Protein AF-A0A316W6A6-F1 (afdb_monomer_lite)

Organism: NCBI:txid1522189

Sequence (273 aa):
MRSNSSSCGSTFLPPRFVQLFLLAALVLLLPSWLYLSRPAQSGALASLRLGSLPDGAHTASQLAILHLNPSARPTAQGSQGSGPDDSAGKAFVPGLPAAVLQASQGTLYGKPIMAKLGNESAKAELGRATWKFLHTMTLRFPDEPSASDREALLSFFHLFSRLYPCGECAEHFQQLLRDLPPQTSSRLAAAGWLCAAHNRVNARLGKAEFPCDKLDETYDCGCGPPKKTSKVPPTLIHPEEADAKANHSQGSEDWGEGGKDYVPHRGGRPLGG

Radius of gyration: 34.22 Å; chains: 1; bounding box: 71×116×88 Å

Secondary structure (DSSP, 8-state):
--PPP------PPPHHHHHHHHHHHHHHHHHHHHHHTSPP--------PPPPPPP--------------------------------------TT--GGGGS--HHHHSSPP-S-----HHHHHHHHHHHHHHHHHHHHTS-SS--HHHHHHHHHHHHHHHHH-S-HHHHHHHHHHHHHS----SSHHHHHHHHHHHHHHHHHHTTPPPP-GGGHHHHS-----SPP---PPPS-S--S---------------SS---S-----PPPPP---

Structure (mmCIF, N/CA/C/O backbone):
data_AF-A0A316W6A6-F1
#
_entry.id   AF-A0A316W6A6-F1
#
loop_
_atom_site.group_PDB
_atom_site.id
_atom_site.type_symbol
_atom_site.label_atom_id
_atom_site.label_alt_id
_atom_site.label_comp_id
_atom_site.label_asym_id
_atom_site.label_entity_id
_atom_site.label_seq_id
_atom_site.pdbx_PDB_ins_code
_atom_site.Cartn_x
_atom_site.Cartn_y
_atom_site.Cartn_z
_atom_site.occupancy
_atom_site.B_iso_or_equiv
_atom_site.auth_seq_id
_atom_site.auth_comp_id
_atom_site.auth_asym_id
_atom_site.auth_atom_id
_atom_site.pdbx_PDB_model_num
ATOM 1 N N . MET A 1 1 ? -2.227 83.926 -27.290 1.00 46.38 1 MET A N 1
ATOM 2 C CA . MET A 1 1 ? -1.430 83.675 -26.068 1.00 46.38 1 MET A CA 1
ATOM 3 C C . MET A 1 1 ? -2.351 83.663 -24.853 1.00 46.38 1 MET A C 1
ATOM 5 O O . MET A 1 1 ? -2.877 84.715 -24.517 1.00 46.38 1 MET A O 1
ATOM 9 N N . ARG A 1 2 ? -2.559 82.508 -24.211 1.00 41.16 2 ARG A N 1
ATOM 10 C CA . ARG A 1 2 ? -2.992 82.397 -22.804 1.00 41.16 2 ARG A CA 1
ATOM 11 C C . ARG A 1 2 ? -2.351 81.140 -22.220 1.00 41.16 2 ARG A C 1
ATOM 13 O O . ARG A 1 2 ? -2.513 80.061 -22.777 1.00 41.16 2 ARG A O 1
ATOM 20 N N . SER A 1 3 ? -1.579 81.311 -21.157 1.00 57.78 3 SER A N 1
ATOM 21 C CA . SER A 1 3 ? -0.956 80.240 -20.381 1.00 57.78 3 SER A CA 1
ATOM 22 C C . SER A 1 3 ? -1.966 79.659 -19.393 1.00 57.78 3 SER A C 1
ATOM 24 O O . SER A 1 3 ? -2.584 80.432 -18.663 1.00 57.78 3 SER A O 1
ATOM 26 N N . ASN A 1 4 ? -2.085 78.332 -19.311 1.00 45.22 4 ASN A N 1
ATOM 27 C CA . ASN A 1 4 ? -2.747 77.680 -18.179 1.00 45.22 4 ASN A CA 1
ATOM 28 C C . ASN A 1 4 ? -1.690 77.133 -17.217 1.00 45.22 4 ASN A C 1
ATOM 30 O O . ASN A 1 4 ? -0.861 76.307 -17.594 1.00 45.22 4 ASN A O 1
ATOM 34 N N . SER A 1 5 ? -1.729 77.621 -15.981 1.00 56.62 5 SER A N 1
ATOM 35 C CA . SER A 1 5 ? -0.840 77.234 -14.888 1.00 56.62 5 SER A CA 1
ATOM 36 C C . SER A 1 5 ? -1.327 75.938 -14.239 1.00 56.62 5 SER A C 1
ATOM 38 O O . SER A 1 5 ? -2.454 75.869 -13.750 1.00 56.62 5 SER A O 1
ATOM 40 N N . SER A 1 6 ? -0.469 74.923 -14.179 1.00 52.38 6 SER A N 1
ATOM 41 C CA . SER A 1 6 ? -0.755 73.668 -13.479 1.00 52.38 6 SER A CA 1
ATOM 42 C C . SER A 1 6 ? -0.624 73.858 -11.966 1.00 52.38 6 SER A C 1
ATOM 44 O O . SER A 1 6 ? 0.488 74.018 -11.465 1.00 52.38 6 SER A O 1
ATOM 46 N N . SER A 1 7 ? -1.732 73.808 -11.222 1.00 57.06 7 SER A N 1
ATOM 47 C CA . SER A 1 7 ? -1.683 73.696 -9.758 1.00 57.06 7 SER A CA 1
ATOM 48 C C . SER A 1 7 ? -1.651 72.221 -9.353 1.00 57.06 7 SER A C 1
ATOM 50 O O . SER A 1 7 ? -2.492 71.436 -9.792 1.00 57.06 7 SER A O 1
ATOM 52 N N . CYS A 1 8 ? -0.663 71.830 -8.547 1.00 53.00 8 CYS A N 1
ATOM 53 C CA . CYS A 1 8 ? -0.464 70.443 -8.136 1.00 53.00 8 CYS A CA 1
ATOM 54 C C . CYS A 1 8 ? -1.382 70.102 -6.950 1.00 53.00 8 CYS A C 1
ATOM 56 O O . CYS A 1 8 ? -1.152 70.550 -5.828 1.00 53.00 8 CYS A O 1
ATOM 58 N N . GLY A 1 9 ? -2.443 69.331 -7.200 1.00 51.69 9 GLY A N 1
ATOM 59 C CA . GLY A 1 9 ? -3.366 68.882 -6.158 1.00 51.69 9 GLY A CA 1
ATOM 60 C C . GLY A 1 9 ? -2.809 67.694 -5.375 1.00 51.69 9 GLY A C 1
ATOM 61 O O . GLY A 1 9 ? -2.682 66.602 -5.925 1.00 51.69 9 GLY A O 1
ATOM 62 N N . SER A 1 10 ? -2.526 67.883 -4.084 1.00 60.59 10 SER A N 1
ATOM 63 C CA . SER A 1 10 ? -2.097 66.810 -3.179 1.00 60.59 10 SER A CA 1
ATOM 64 C C . SER A 1 10 ? -3.157 65.710 -3.072 1.00 60.59 10 SER A C 1
ATOM 66 O O . SER A 1 10 ? -4.203 65.896 -2.446 1.00 60.59 10 SER A O 1
ATOM 68 N N . THR A 1 11 ? -2.884 64.538 -3.646 1.00 68.50 11 THR A N 1
ATOM 69 C CA . THR A 1 11 ? -3.767 63.369 -3.570 1.00 68.50 11 THR A CA 1
ATOM 70 C C . THR A 1 11 ? -3.739 62.751 -2.172 1.00 68.50 11 THR A C 1
ATOM 72 O O . THR A 1 11 ? -2.906 61.893 -1.875 1.00 68.50 11 THR A O 1
ATOM 75 N N . PHE A 1 12 ? -4.670 63.159 -1.310 1.00 72.69 12 PHE A N 1
ATOM 76 C CA . PHE A 1 12 ? -4.938 62.446 -0.062 1.00 72.69 12 PHE A CA 1
ATOM 77 C C . PHE A 1 12 ? -5.524 61.061 -0.369 1.00 72.69 12 PHE A C 1
ATOM 79 O O . PHE A 1 12 ? -6.577 60.941 -0.996 1.00 72.69 12 PHE A O 1
ATOM 86 N N . LEU A 1 13 ? -4.844 60.008 0.093 1.00 75.56 13 LEU A N 1
ATOM 87 C CA . LEU A 1 13 ? -5.355 58.640 0.024 1.00 75.56 13 LEU A CA 1
ATOM 88 C C . LEU A 1 13 ? -6.650 58.529 0.849 1.00 75.56 13 LEU A C 1
ATOM 90 O O . LEU A 1 13 ? -6.672 58.965 2.003 1.00 75.56 13 LEU A O 1
ATOM 94 N N . PRO A 1 14 ? -7.731 57.938 0.304 1.00 83.25 14 PRO A N 1
ATOM 95 C CA . PRO A 1 14 ? -8.992 57.822 1.025 1.00 83.25 14 PRO A CA 1
ATOM 96 C C . PRO A 1 14 ? -8.818 56.976 2.300 1.00 83.25 14 PRO A C 1
ATOM 98 O O . PRO A 1 14 ? -8.137 55.946 2.267 1.00 83.25 14 PRO A O 1
ATOM 101 N N . PRO A 1 15 ? -9.474 57.337 3.421 1.00 83.94 15 PRO A N 1
ATOM 102 C CA . PRO A 1 15 ? -9.200 56.747 4.737 1.00 83.94 15 PRO A CA 1
ATOM 103 C C . PRO A 1 15 ? -9.428 55.229 4.793 1.00 83.94 15 PRO A C 1
ATOM 105 O O . PRO A 1 15 ? -8.740 54.528 5.530 1.00 83.94 15 PRO A O 1
ATOM 108 N N . ARG A 1 16 ? -10.326 54.694 3.953 1.00 86.38 16 ARG A N 1
ATOM 109 C CA . ARG A 1 16 ? -10.544 53.244 3.808 1.00 86.38 16 ARG A CA 1
ATOM 110 C C . ARG A 1 16 ? -9.318 52.504 3.265 1.00 86.38 16 ARG A C 1
ATOM 112 O O . ARG A 1 16 ? -9.048 51.398 3.715 1.00 86.38 16 ARG A O 1
ATOM 119 N N . PHE A 1 17 ? -8.561 53.100 2.341 1.00 86.50 17 PHE A N 1
ATOM 120 C CA . PHE A 1 17 ? -7.319 52.498 1.846 1.00 86.50 17 PHE A CA 1
ATOM 121 C C . PHE A 1 17 ? -6.237 52.508 2.925 1.00 86.50 17 PHE A C 1
ATOM 123 O O . PHE A 1 17 ? -5.589 51.487 3.126 1.00 86.50 17 PHE A O 1
ATOM 130 N N . VAL A 1 18 ? -6.098 53.607 3.675 1.00 89.12 18 VAL A N 1
ATOM 131 C CA . VAL A 1 18 ? -5.166 53.680 4.815 1.00 89.12 18 VAL A CA 1
ATOM 132 C C . VAL A 1 18 ? -5.504 52.606 5.857 1.00 89.12 18 VAL A C 1
ATOM 134 O O . VAL A 1 18 ? -4.621 51.870 6.289 1.00 89.12 18 VAL A O 1
ATOM 137 N N . GLN A 1 19 ? -6.785 52.440 6.197 1.00 89.25 19 GLN A N 1
ATOM 138 C CA . GLN A 1 19 ? -7.243 51.405 7.128 1.00 89.25 19 GLN A CA 1
ATOM 139 C C . GLN A 1 19 ? -6.963 49.979 6.618 1.00 89.25 19 GLN A C 1
ATOM 141 O O . GLN A 1 19 ? -6.485 49.146 7.387 1.00 89.25 19 GLN A O 1
ATOM 146 N N . LEU A 1 20 ? -7.210 49.692 5.334 1.00 92.31 20 LEU A N 1
ATOM 147 C CA . LEU A 1 20 ? -6.908 48.385 4.735 1.00 92.31 20 LEU A CA 1
ATOM 148 C C . LEU A 1 20 ? -5.400 48.095 4.703 1.00 92.31 20 LEU A C 1
ATOM 150 O O . LEU A 1 20 ? -4.994 46.985 5.042 1.00 92.31 20 LEU A O 1
ATOM 154 N N . PHE A 1 21 ? -4.566 49.085 4.366 1.00 92.75 21 PHE A N 1
ATOM 155 C CA . PHE A 1 21 ? -3.107 48.947 4.397 1.00 92.75 21 PHE A CA 1
ATOM 156 C C . PHE A 1 21 ? -2.580 48.691 5.812 1.00 92.75 21 PHE A C 1
ATOM 158 O O . PHE A 1 21 ? -1.754 47.798 5.997 1.00 92.75 21 PHE A O 1
ATOM 165 N N . LEU A 1 22 ? -3.081 49.417 6.817 1.00 93.19 22 LEU A N 1
ATOM 166 C CA . LEU A 1 22 ? -2.697 49.201 8.215 1.00 93.19 22 LEU A CA 1
ATOM 167 C C . LEU A 1 22 ? -3.112 47.810 8.711 1.00 93.19 22 LEU A C 1
ATOM 169 O O . LEU A 1 22 ? -2.310 47.143 9.356 1.00 93.19 22 LEU A O 1
ATOM 173 N N . LEU A 1 23 ? -4.316 47.335 8.372 1.00 94.12 23 LEU A N 1
ATOM 174 C CA . LEU A 1 23 ? -4.768 45.984 8.728 1.00 94.12 23 LEU A CA 1
ATOM 175 C C . LEU A 1 23 ? -3.953 44.887 8.023 1.00 94.12 23 LEU A C 1
ATOM 177 O O . LEU A 1 23 ? -3.585 43.902 8.660 1.00 94.12 23 LEU A O 1
ATOM 181 N N . ALA A 1 24 ? -3.625 45.058 6.740 1.00 93.69 24 ALA A N 1
ATOM 182 C CA . ALA A 1 24 ? -2.780 44.114 6.007 1.00 93.69 24 ALA A CA 1
ATOM 183 C C . ALA A 1 24 ? -1.354 44.059 6.584 1.00 93.69 24 ALA A C 1
ATOM 185 O O . ALA A 1 24 ? -0.824 42.972 6.819 1.00 93.69 24 ALA A O 1
ATOM 186 N N . ALA A 1 25 ? -0.757 45.217 6.886 1.00 93.38 25 ALA A N 1
ATOM 187 C CA . ALA A 1 25 ? 0.544 45.300 7.546 1.00 93.38 25 ALA A CA 1
ATOM 188 C C . ALA A 1 25 ? 0.516 44.654 8.942 1.00 93.38 25 ALA A C 1
ATOM 190 O O . ALA A 1 25 ? 1.424 43.899 9.282 1.00 93.38 25 ALA A O 1
ATOM 191 N N . LEU A 1 26 ? -0.547 44.880 9.723 1.00 94.81 26 LEU A N 1
ATOM 192 C CA . LEU A 1 26 ? -0.748 44.261 11.034 1.00 94.81 26 LEU A CA 1
ATOM 193 C C . LEU A 1 26 ? -0.746 42.725 10.929 1.00 94.81 26 LEU A C 1
ATOM 195 O O . LEU A 1 26 ? 0.008 42.065 11.638 1.00 94.81 26 LEU A O 1
ATOM 199 N N . VAL A 1 27 ? -1.535 42.159 10.009 1.00 94.88 27 VAL A N 1
ATOM 200 C CA . VAL A 1 27 ? -1.664 40.701 9.820 1.00 94.88 27 VAL A CA 1
ATOM 201 C C . VAL A 1 27 ? -0.367 40.052 9.324 1.00 94.88 27 VAL A C 1
ATOM 203 O O . VAL A 1 27 ? -0.053 38.942 9.749 1.00 94.88 27 VAL A O 1
ATOM 206 N N . LEU A 1 28 ? 0.396 40.719 8.454 1.00 93.12 28 LEU A N 1
ATOM 207 C CA . LEU A 1 28 ? 1.618 40.150 7.868 1.00 93.12 28 LEU A CA 1
ATOM 208 C C . LEU A 1 28 ? 2.866 40.337 8.748 1.00 93.12 28 LEU A C 1
ATOM 210 O O . LEU A 1 28 ? 3.741 39.468 8.769 1.00 93.12 28 LEU A O 1
ATOM 214 N N . LEU A 1 29 ? 2.968 41.450 9.482 1.00 93.12 29 LEU A N 1
ATOM 215 C CA . LEU A 1 29 ? 4.188 41.802 10.217 1.00 93.12 29 LEU A CA 1
ATOM 216 C C . LEU A 1 29 ? 4.184 41.327 11.677 1.00 93.12 29 LEU A C 1
ATOM 218 O O . LEU A 1 29 ? 5.248 40.962 12.175 1.00 93.12 29 LEU A O 1
ATOM 222 N N . LEU A 1 30 ? 3.032 41.252 12.362 1.00 92.50 30 LEU A N 1
ATOM 223 C CA . LEU A 1 30 ? 2.983 40.765 13.754 1.00 92.50 30 LEU A CA 1
ATOM 224 C C . LEU A 1 30 ? 3.434 39.309 13.935 1.00 92.50 30 LEU A C 1
ATOM 226 O O . LEU A 1 30 ? 4.199 39.072 14.869 1.00 92.50 30 LEU A O 1
ATOM 230 N N . PRO A 1 31 ? 3.026 38.330 13.101 1.00 90.00 31 PRO A N 1
ATOM 231 C CA . PRO A 1 31 ? 3.482 36.949 13.259 1.00 90.00 31 PRO A CA 1
ATOM 232 C C . PRO A 1 31 ? 5.002 36.833 13.114 1.00 90.00 31 PRO A C 1
ATOM 234 O O . PRO A 1 31 ? 5.653 36.177 13.924 1.00 90.00 31 PRO A O 1
ATOM 237 N N . SER A 1 32 ? 5.571 37.544 12.136 1.00 89.56 32 SER A N 1
ATOM 238 C CA . SER A 1 32 ? 7.017 37.626 11.911 1.00 89.56 32 SER A CA 1
ATOM 239 C C . SER A 1 32 ? 7.734 38.301 13.085 1.00 89.56 32 SER A C 1
ATOM 241 O O . SER A 1 32 ? 8.708 37.759 13.601 1.00 89.56 32 SER A O 1
ATOM 243 N N . TRP A 1 33 ? 7.222 39.434 13.578 1.00 92.12 33 TRP A N 1
ATOM 244 C CA . TRP A 1 33 ? 7.775 40.122 14.749 1.00 92.12 33 TRP A CA 1
ATOM 245 C C . TRP A 1 33 ? 7.747 39.236 16.000 1.00 92.12 33 TRP A C 1
ATOM 247 O O . TRP A 1 33 ? 8.750 39.132 16.702 1.00 92.12 33 TRP A O 1
ATOM 257 N N . LEU A 1 34 ? 6.627 38.558 16.270 1.00 89.44 34 LEU A N 1
ATOM 258 C CA . LEU A 1 34 ? 6.482 37.631 17.398 1.00 89.44 34 LEU A CA 1
ATOM 259 C C . LEU A 1 34 ? 7.393 36.404 17.274 1.00 89.44 34 LEU A C 1
ATOM 261 O O . LEU A 1 34 ? 7.835 35.883 18.296 1.00 89.44 34 LEU A O 1
ATOM 265 N N . TYR A 1 35 ? 7.684 35.949 16.052 1.00 88.31 35 TYR A N 1
ATOM 266 C CA . TYR A 1 35 ? 8.638 34.870 15.806 1.00 88.31 35 TYR A CA 1
ATOM 267 C C . TYR A 1 35 ? 10.078 35.318 16.098 1.00 88.31 35 TYR A C 1
ATOM 269 O O . TYR A 1 35 ? 10.765 34.662 16.880 1.00 88.31 35 TYR A O 1
ATOM 277 N N . LEU A 1 36 ? 10.510 36.466 15.557 1.00 85.94 36 LEU A N 1
ATOM 278 C CA . LEU A 1 36 ? 11.856 37.014 15.793 1.00 85.94 36 LEU A CA 1
ATOM 279 C C . LEU A 1 36 ? 12.068 37.520 17.233 1.00 85.94 36 LEU A C 1
ATOM 281 O O . LEU A 1 36 ? 13.197 37.530 17.712 1.00 85.94 36 LEU A O 1
ATOM 285 N N . SER A 1 37 ? 11.004 37.914 17.940 1.00 86.00 37 SER A N 1
ATOM 286 C CA . SER A 1 37 ? 11.078 38.388 19.333 1.00 86.00 37 SER A CA 1
ATOM 287 C C . SER A 1 37 ? 11.209 37.265 20.367 1.00 86.00 37 SER A C 1
ATOM 289 O O . SER A 1 37 ? 11.321 37.549 21.561 1.00 86.00 37 SER A O 1
ATOM 291 N N . ARG A 1 38 ? 11.176 35.988 19.960 1.00 81.88 38 ARG A N 1
ATOM 292 C CA . ARG A 1 38 ? 11.473 34.885 20.880 1.00 81.88 38 ARG A CA 1
ATOM 293 C C . ARG A 1 38 ? 12.986 34.822 21.106 1.00 81.88 38 ARG A C 1
ATOM 295 O O . ARG A 1 38 ? 13.707 34.567 20.142 1.00 81.88 38 ARG A O 1
ATOM 302 N N . PRO A 1 39 ? 13.487 34.996 22.345 1.00 78.62 39 PRO A N 1
ATOM 303 C CA . PRO A 1 39 ? 14.893 34.742 22.618 1.00 78.62 39 PRO A CA 1
ATOM 304 C C . PRO A 1 39 ? 15.198 33.286 22.268 1.00 78.62 39 PRO A C 1
ATOM 306 O O . PRO A 1 39 ? 14.436 32.383 22.629 1.00 78.62 39 PRO A O 1
ATOM 309 N N . ALA A 1 40 ? 16.300 33.062 21.550 1.00 70.56 40 ALA A N 1
ATOM 310 C CA . ALA A 1 40 ? 16.753 31.719 21.229 1.00 70.56 40 ALA A CA 1
ATOM 311 C C . ALA A 1 40 ? 16.901 30.927 22.535 1.00 70.56 40 ALA A C 1
ATOM 313 O O . ALA A 1 40 ? 17.635 31.337 23.436 1.00 70.56 40 ALA A O 1
ATOM 314 N N . GLN A 1 41 ? 16.181 29.809 22.653 1.00 64.31 41 GLN A N 1
ATOM 315 C CA . GLN A 1 41 ? 16.329 28.920 23.798 1.00 64.31 41 GLN A CA 1
ATOM 316 C C . GLN A 1 41 ? 17.682 28.219 23.693 1.00 64.31 41 GLN A C 1
ATOM 318 O O . GLN A 1 41 ? 17.801 27.147 23.102 1.00 64.31 41 GLN A O 1
ATOM 323 N N . SER A 1 42 ? 18.706 28.846 24.271 1.00 61.66 42 SER A N 1
ATOM 324 C CA . SER A 1 42 ? 19.982 28.210 24.570 1.00 61.66 42 SER A CA 1
ATOM 325 C C . SER A 1 42 ? 19.702 26.988 25.437 1.00 61.66 42 SER A C 1
ATOM 327 O O . SER A 1 42 ? 19.413 27.119 26.627 1.00 61.66 42 SER A O 1
ATOM 329 N N . GLY A 1 43 ? 19.731 25.805 24.823 1.00 56.25 43 GLY A N 1
ATOM 330 C CA . GLY A 1 43 ? 19.474 24.541 25.497 1.00 56.25 43 GLY A CA 1
ATOM 331 C C . GLY A 1 43 ? 20.510 24.304 26.588 1.00 56.25 43 GLY A C 1
ATOM 332 O O . GLY A 1 43 ? 21.612 23.836 26.312 1.00 56.25 43 GLY A O 1
ATOM 333 N N . ALA A 1 44 ? 20.153 24.628 27.830 1.00 48.59 44 ALA A N 1
ATOM 334 C CA . ALA A 1 44 ? 20.951 24.286 28.992 1.00 48.59 44 ALA A CA 1
ATOM 335 C C . ALA A 1 44 ? 20.952 22.760 29.140 1.00 48.59 44 ALA A C 1
ATOM 337 O O . ALA A 1 44 ? 19.979 22.167 29.608 1.00 48.59 44 ALA A O 1
ATOM 338 N N . LEU A 1 45 ? 22.048 22.126 28.720 1.00 54.97 45 LEU A N 1
ATOM 339 C CA . LEU A 1 45 ? 22.306 20.716 28.979 1.00 54.97 45 LEU A CA 1
ATOM 340 C C . LEU A 1 45 ? 22.434 20.518 30.492 1.00 54.97 45 LEU A C 1
ATOM 342 O O . LEU A 1 45 ? 23.490 20.744 31.083 1.00 54.97 45 LEU A O 1
ATOM 346 N N . ALA A 1 46 ? 21.338 20.111 31.127 1.00 47.59 46 ALA A N 1
ATOM 347 C CA . ALA A 1 46 ? 21.338 19.699 32.518 1.00 47.59 46 ALA A CA 1
ATOM 348 C C . ALA A 1 46 ? 22.103 18.373 32.640 1.00 47.59 46 ALA A C 1
ATOM 350 O O . ALA A 1 46 ? 21.548 17.297 32.417 1.00 47.59 46 ALA A O 1
ATOM 351 N N . SER A 1 47 ? 23.392 18.456 32.980 1.00 46.91 47 SER A N 1
ATOM 352 C CA . SER A 1 47 ? 24.224 17.290 33.277 1.00 46.91 47 SER A CA 1
ATOM 353 C C . SER A 1 47 ? 23.615 16.471 34.415 1.00 46.91 47 SER A C 1
ATOM 355 O O . SER A 1 47 ? 23.721 16.840 35.588 1.00 46.91 47 SER A O 1
ATOM 357 N N . LEU A 1 48 ? 23.017 15.330 34.071 1.00 43.59 48 LEU A N 1
ATOM 358 C CA . LEU A 1 48 ? 22.652 14.295 35.031 1.00 43.59 48 LEU A CA 1
ATOM 359 C C . LEU A 1 48 ? 23.931 13.785 35.701 1.00 43.59 48 LEU A C 1
ATOM 361 O O . LEU A 1 48 ? 24.758 13.117 35.081 1.00 43.59 48 LEU A O 1
ATOM 365 N N . ARG A 1 49 ? 24.111 14.150 36.975 1.00 43.75 49 ARG A N 1
ATOM 366 C CA . ARG A 1 49 ? 25.236 13.684 37.788 1.00 43.75 49 ARG A CA 1
ATOM 367 C C . ARG A 1 49 ? 25.134 12.177 37.994 1.00 43.75 49 ARG A C 1
ATOM 369 O O . ARG A 1 49 ? 24.116 11.678 38.465 1.00 43.75 49 ARG A O 1
ATOM 376 N N . LEU A 1 50 ? 26.231 11.485 37.704 1.00 38.84 50 LEU A N 1
ATOM 377 C CA . LEU A 1 50 ? 26.430 10.089 38.062 1.00 38.84 50 LEU A CA 1
ATOM 378 C C . LEU A 1 50 ? 26.509 9.980 39.595 1.00 38.84 50 LEU A C 1
ATOM 380 O O . LEU A 1 50 ? 27.396 10.570 40.211 1.00 38.84 50 LEU A O 1
ATOM 384 N N . GLY A 1 51 ? 25.557 9.280 40.212 1.00 37.28 51 GLY A N 1
ATOM 385 C CA . GLY A 1 51 ? 25.566 9.010 41.649 1.00 37.28 51 GLY A CA 1
ATOM 386 C C . GLY A 1 51 ? 26.387 7.761 41.961 1.00 37.28 51 GLY A C 1
ATOM 387 O O . GLY A 1 51 ? 26.056 6.682 41.476 1.00 37.28 51 GLY A O 1
ATOM 388 N N . SER A 1 52 ? 27.438 7.899 42.771 1.00 37.03 52 SER A N 1
ATOM 389 C CA . SER A 1 52 ? 28.216 6.762 43.273 1.00 37.03 52 SER A CA 1
ATOM 390 C C . SER A 1 52 ? 27.382 5.874 44.201 1.00 37.03 52 SER A C 1
ATOM 392 O O . SER A 1 52 ? 26.700 6.384 45.091 1.00 37.03 52 SER A O 1
ATOM 394 N N . LEU A 1 53 ? 27.508 4.553 44.055 1.00 39.69 53 LEU A N 1
ATOM 395 C CA . LEU A 1 53 ? 27.184 3.594 45.117 1.00 39.69 53 LEU A CA 1
ATOM 396 C C . LEU A 1 53 ? 28.460 3.288 45.928 1.00 39.69 53 LEU A C 1
ATOM 398 O O . LEU A 1 53 ? 29.537 3.249 45.330 1.00 39.69 53 LEU A O 1
ATOM 402 N N . PRO A 1 54 ? 28.364 3.072 47.252 1.00 49.25 54 PRO A N 1
ATOM 403 C CA . PRO A 1 54 ? 29.485 2.634 48.080 1.00 49.25 54 PRO A CA 1
ATOM 404 C C . PRO A 1 54 ? 29.664 1.107 48.071 1.00 49.25 54 PRO A C 1
ATOM 406 O O . PRO A 1 54 ? 28.719 0.350 47.839 1.00 49.25 54 PRO A O 1
ATOM 409 N N . ASP A 1 55 ? 30.886 0.670 48.369 1.00 42.22 55 ASP A N 1
ATOM 410 C CA . ASP A 1 55 ? 31.302 -0.733 48.399 1.00 42.22 55 ASP A CA 1
ATOM 411 C C . ASP A 1 55 ? 30.772 -1.540 49.600 1.00 42.22 55 ASP A C 1
ATOM 413 O O . ASP A 1 55 ? 30.626 -1.027 50.709 1.00 42.22 55 ASP A O 1
ATOM 417 N N . GLY A 1 56 ? 30.671 -2.860 49.398 1.00 38.75 5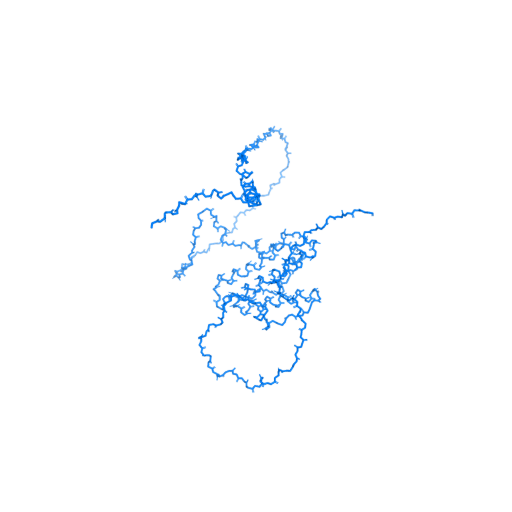6 GLY A N 1
ATOM 418 C CA . GLY A 1 56 ? 31.078 -3.837 50.416 1.00 38.75 56 GLY A CA 1
ATOM 419 C C . GLY A 1 56 ? 29.987 -4.547 51.227 1.00 38.75 56 GLY A C 1
ATOM 420 O O . GLY A 1 56 ? 29.565 -4.068 52.273 1.00 38.75 56 GLY A O 1
ATOM 421 N N . ALA A 1 57 ? 29.681 -5.793 50.845 1.00 35.03 57 ALA A N 1
ATOM 422 C CA . ALA A 1 57 ? 29.312 -6.857 51.788 1.00 35.03 57 ALA A CA 1
ATOM 423 C C . ALA A 1 57 ? 29.582 -8.246 51.176 1.00 35.03 57 ALA A C 1
ATOM 425 O O . ALA A 1 57 ? 28.877 -8.687 50.271 1.00 35.03 57 ALA A O 1
ATOM 426 N N . HIS A 1 58 ? 30.595 -8.955 51.680 1.00 40.19 58 HIS A N 1
ATOM 427 C CA . HIS A 1 58 ? 30.835 -10.357 51.331 1.00 40.19 58 HIS A CA 1
ATOM 428 C C . HIS A 1 58 ? 29.913 -11.279 52.140 1.00 40.19 58 HIS A C 1
ATOM 430 O O . HIS A 1 58 ? 29.918 -11.210 53.365 1.00 40.19 58 HIS A O 1
ATOM 436 N N . THR A 1 59 ? 29.242 -12.231 51.489 1.00 38.75 59 THR A N 1
ATOM 437 C CA . THR A 1 59 ? 28.940 -13.549 52.081 1.00 38.75 59 THR A CA 1
ATOM 438 C C . THR A 1 59 ? 29.094 -14.634 51.012 1.00 38.75 59 THR A C 1
ATOM 440 O O . THR A 1 59 ? 29.008 -14.358 49.818 1.00 38.75 59 THR A O 1
ATOM 443 N N . ALA A 1 60 ? 29.450 -15.844 51.444 1.00 35.62 60 ALA A N 1
ATOM 444 C CA . ALA A 1 60 ? 29.932 -16.926 50.585 1.00 35.62 60 ALA A CA 1
ATOM 445 C C . ALA A 1 60 ? 28.855 -17.988 50.281 1.00 35.62 60 ALA A C 1
ATOM 447 O O . ALA A 1 60 ? 27.727 -17.896 50.759 1.00 35.62 60 ALA A O 1
ATOM 448 N N . SER A 1 61 ? 29.282 -19.056 49.589 1.00 33.62 61 SER A N 1
ATOM 449 C CA . SER A 1 61 ? 28.525 -20.268 49.224 1.00 33.62 61 SER A CA 1
ATOM 450 C C . SER A 1 61 ? 27.552 -20.099 48.035 1.00 33.62 61 SER A C 1
ATOM 452 O O . SER A 1 61 ? 26.826 -19.120 47.961 1.00 33.62 61 SER A O 1
ATOM 454 N N . GLN A 1 62 ? 27.485 -21.012 47.054 1.00 38.72 62 GLN A N 1
ATOM 455 C CA . GLN A 1 62 ? 27.964 -22.409 47.015 1.00 38.72 62 GLN A CA 1
ATOM 456 C C . GLN A 1 62 ? 28.677 -22.782 45.697 1.00 38.72 62 GLN A C 1
ATOM 458 O O . GLN A 1 62 ? 28.477 -22.156 44.659 1.00 38.72 62 GLN A O 1
ATOM 463 N N . LEU A 1 63 ? 29.494 -23.841 45.750 1.00 37.75 63 LEU A N 1
ATOM 464 C CA . LEU A 1 63 ? 30.121 -24.483 44.588 1.00 37.75 63 LEU A CA 1
ATOM 465 C C . LEU A 1 63 ? 29.103 -25.281 43.758 1.00 37.75 63 LEU A C 1
ATOM 467 O O . LEU A 1 63 ? 28.291 -26.009 44.320 1.00 37.75 63 LEU A O 1
ATOM 471 N N . ALA A 1 64 ? 29.316 -25.318 42.442 1.00 34.94 64 ALA A N 1
ATOM 472 C CA . ALA A 1 64 ? 29.112 -26.526 41.641 1.00 34.94 64 ALA A CA 1
ATOM 473 C C . ALA A 1 64 ? 30.100 -26.532 40.459 1.00 34.94 64 ALA A C 1
ATOM 475 O O . ALA A 1 64 ? 29.891 -25.854 39.456 1.00 34.94 64 ALA A O 1
ATOM 476 N N . ILE A 1 65 ? 31.198 -27.284 40.589 1.00 37.28 65 ILE A N 1
ATOM 477 C CA . ILE A 1 65 ? 32.146 -27.550 39.498 1.00 37.28 65 ILE A CA 1
ATOM 478 C C . ILE A 1 65 ? 31.857 -28.947 38.947 1.00 37.28 65 ILE A C 1
ATOM 480 O O . ILE A 1 65 ? 31.907 -29.920 39.697 1.00 37.28 65 ILE A O 1
ATOM 484 N N . LEU A 1 66 ? 31.662 -29.055 37.632 1.00 40.81 66 LEU A N 1
ATOM 485 C CA . LEU A 1 66 ? 31.942 -30.278 36.880 1.00 40.81 66 LEU A CA 1
ATOM 486 C C . LEU A 1 66 ? 32.842 -29.927 35.688 1.00 40.81 66 LEU A C 1
ATOM 488 O O . LEU A 1 66 ? 32.556 -29.012 34.921 1.00 40.81 66 LEU A O 1
ATOM 492 N N . HIS A 1 67 ? 33.966 -30.635 35.595 1.00 39.25 67 HIS A N 1
ATOM 493 C CA . HIS A 1 67 ? 34.993 -30.500 34.558 1.00 39.25 67 HIS A CA 1
ATOM 494 C C . HIS A 1 67 ? 34.745 -31.467 33.380 1.00 39.25 67 HIS A C 1
ATOM 4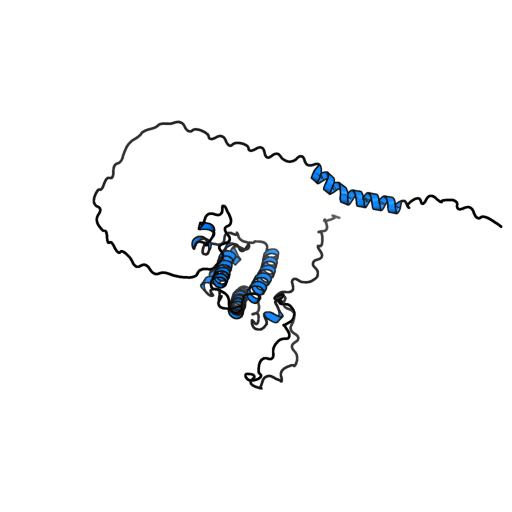96 O O . HIS A 1 67 ? 33.895 -32.348 33.478 1.00 39.25 67 HIS A O 1
ATOM 502 N N . LEU A 1 68 ? 35.634 -31.379 32.370 1.00 39.12 68 LEU A N 1
ATOM 503 C CA . LEU A 1 68 ? 35.874 -32.318 31.250 1.00 39.12 68 LEU A CA 1
ATOM 504 C C . LEU A 1 68 ? 34.949 -32.102 30.027 1.00 39.12 68 LEU A C 1
ATOM 506 O O . LEU A 1 68 ? 33.746 -31.967 30.186 1.00 39.12 68 LEU A O 1
ATOM 510 N N . ASN A 1 69 ? 35.409 -32.091 28.765 1.00 36.25 69 ASN A N 1
ATOM 511 C CA . ASN A 1 69 ? 36.759 -32.095 28.157 1.00 36.25 69 ASN A CA 1
ATOM 512 C C . ASN A 1 69 ? 36.621 -31.623 26.675 1.00 36.25 69 ASN A C 1
ATOM 514 O O . ASN A 1 69 ? 35.580 -31.916 26.083 1.00 36.25 69 ASN A O 1
ATOM 518 N N . PRO A 1 70 ? 37.591 -30.946 26.018 1.00 49.19 70 PRO A N 1
ATOM 519 C CA . PRO A 1 70 ? 37.416 -30.480 24.638 1.00 49.19 70 PRO A CA 1
ATOM 520 C C . PRO A 1 70 ? 38.043 -31.426 23.597 1.00 49.19 70 PRO A C 1
ATOM 522 O O . PRO A 1 70 ? 39.249 -31.667 23.617 1.00 49.19 70 PRO A O 1
ATOM 525 N N . SER A 1 71 ? 37.254 -31.903 22.626 1.00 34.53 71 SER A N 1
ATOM 526 C CA . SER A 1 71 ? 37.758 -32.447 21.348 1.00 34.53 71 SER A CA 1
ATOM 527 C C . SER A 1 71 ? 36.652 -32.650 20.311 1.00 34.53 71 SER A C 1
ATOM 529 O O . SER A 1 71 ? 35.899 -33.612 20.401 1.00 34.53 71 SER A O 1
ATOM 531 N N . ALA A 1 72 ? 36.619 -31.788 19.291 1.00 36.59 72 ALA A N 1
ATOM 532 C CA . ALA A 1 72 ? 36.278 -32.145 17.909 1.00 36.59 72 ALA A CA 1
ATOM 533 C C . ALA A 1 72 ? 36.574 -30.951 16.983 1.00 36.59 72 ALA A C 1
ATOM 535 O O . ALA A 1 72 ? 35.886 -29.933 17.015 1.00 36.59 72 ALA A O 1
ATOM 536 N N . ARG A 1 73 ? 37.595 -31.087 16.135 1.00 44.72 73 ARG A N 1
ATOM 537 C CA . ARG A 1 73 ? 37.762 -30.276 14.919 1.00 44.72 73 ARG A CA 1
ATOM 538 C C . ARG A 1 73 ? 37.197 -31.103 13.761 1.00 44.72 73 ARG A C 1
ATOM 540 O O . ARG A 1 73 ? 37.325 -32.326 13.792 1.00 44.72 73 ARG A O 1
ATOM 547 N N . PRO A 1 74 ? 36.678 -30.466 12.708 1.00 41.62 74 PRO A N 1
ATOM 548 C CA . PRO A 1 74 ? 37.279 -30.793 11.420 1.00 41.62 74 PRO A CA 1
ATOM 549 C C . PRO A 1 74 ? 37.639 -29.553 10.602 1.00 41.62 74 PRO A C 1
ATOM 551 O O . PRO A 1 74 ? 36.969 -28.524 10.615 1.00 41.62 74 PRO A O 1
ATOM 554 N N . THR A 1 75 ? 38.746 -29.681 9.884 1.00 35.88 75 THR A N 1
ATOM 555 C CA . THR A 1 75 ? 39.224 -28.752 8.862 1.00 35.88 75 THR A CA 1
ATOM 556 C C . THR A 1 75 ? 38.560 -29.045 7.521 1.00 35.88 75 THR A C 1
ATOM 558 O O . THR A 1 75 ? 38.551 -30.197 7.095 1.00 35.88 75 THR A O 1
ATOM 561 N N . ALA A 1 76 ? 38.133 -28.008 6.805 1.00 36.94 76 ALA A N 1
ATOM 562 C CA . ALA A 1 76 ? 37.957 -28.045 5.354 1.00 36.94 76 ALA A CA 1
ATOM 563 C C . ALA A 1 76 ? 38.407 -26.694 4.778 1.00 36.94 76 ALA A C 1
ATOM 565 O O . ALA A 1 76 ? 38.122 -25.645 5.357 1.00 36.94 76 ALA A O 1
ATOM 566 N N . GLN A 1 77 ? 39.167 -26.724 3.684 1.00 37.03 77 GLN A N 1
ATOM 567 C CA . GLN A 1 77 ? 39.925 -25.579 3.182 1.00 37.03 77 GLN A CA 1
ATOM 568 C C . GLN A 1 77 ? 39.795 -25.481 1.658 1.00 37.03 77 GLN A C 1
ATOM 570 O O . GLN A 1 77 ? 40.177 -26.406 0.954 1.00 37.03 77 GLN A O 1
ATOM 575 N N . GLY A 1 78 ? 39.341 -24.319 1.178 1.00 30.50 78 GLY A N 1
ATOM 576 C CA . GLY A 1 78 ? 39.647 -23.798 -0.157 1.00 30.50 78 GLY A CA 1
ATOM 577 C C . GLY A 1 78 ? 38.799 -24.276 -1.345 1.00 30.50 78 GLY A C 1
ATOM 578 O O . GLY A 1 78 ? 38.896 -25.411 -1.789 1.00 30.50 78 GLY A O 1
ATOM 579 N N . SER A 1 79 ? 38.133 -23.322 -1.998 1.00 35.66 79 SER A N 1
ATOM 580 C CA . SER A 1 79 ? 38.380 -23.071 -3.427 1.00 35.66 79 SER A CA 1
ATOM 581 C C . SER A 1 79 ? 38.170 -21.581 -3.724 1.00 35.66 79 SER A C 1
ATOM 583 O O . SER A 1 79 ? 37.272 -20.954 -3.167 1.00 35.66 79 SER A O 1
ATOM 585 N N . GLN A 1 80 ? 39.053 -20.995 -4.532 1.00 35.16 80 GLN A N 1
ATOM 586 C CA . GLN A 1 80 ? 38.918 -19.624 -5.032 1.00 35.16 80 GLN A CA 1
ATOM 587 C C . GLN A 1 80 ? 38.181 -19.655 -6.377 1.00 35.16 80 GLN A C 1
ATOM 589 O O . GLN A 1 80 ? 38.404 -20.564 -7.174 1.00 35.16 80 GLN A O 1
ATOM 594 N N . GLY A 1 81 ? 37.358 -18.640 -6.646 1.00 30.73 81 GLY A N 1
ATOM 595 C CA . GLY A 1 81 ? 36.718 -18.404 -7.940 1.00 30.73 81 GLY A CA 1
ATOM 596 C C . GLY A 1 81 ? 36.599 -16.900 -8.185 1.00 30.73 81 GLY A C 1
ATOM 597 O O . GLY A 1 81 ? 36.091 -16.176 -7.332 1.00 30.73 81 GLY A O 1
ATOM 598 N N . SER A 1 82 ? 37.132 -16.425 -9.308 1.00 34.53 82 SER A N 1
ATOM 599 C CA . SER A 1 82 ? 37.183 -15.009 -9.705 1.00 34.53 82 SER A CA 1
ATOM 600 C C . SER A 1 82 ? 35.898 -14.540 -10.413 1.00 34.53 82 SER A C 1
ATOM 602 O O . SER A 1 82 ? 35.265 -15.345 -11.089 1.00 34.53 82 SER A O 1
ATOM 604 N N . GLY A 1 83 ? 35.542 -13.251 -10.266 1.00 30.36 83 GLY A N 1
ATOM 605 C CA . GLY A 1 83 ? 34.350 -12.597 -10.862 1.00 30.36 83 GLY A CA 1
ATOM 606 C C . GLY A 1 83 ? 34.482 -12.276 -12.368 1.00 30.36 83 GLY A C 1
ATOM 607 O O . GLY A 1 83 ? 35.119 -13.066 -13.068 1.00 30.36 83 GLY A O 1
ATOM 608 N N . PRO A 1 84 ? 33.969 -11.139 -12.904 1.00 50.34 84 PRO A N 1
ATOM 609 C CA . PRO A 1 84 ? 33.276 -9.985 -12.289 1.00 50.34 84 PRO A CA 1
ATOM 610 C C . PRO A 1 84 ? 31.737 -10.065 -12.544 1.00 50.34 84 PRO A C 1
ATOM 612 O O . PRO A 1 84 ? 31.257 -11.151 -12.851 1.00 50.34 84 PRO A O 1
ATOM 615 N N . ASP A 1 85 ? 30.878 -9.041 -12.422 1.00 34.25 85 ASP A N 1
ATOM 616 C CA . ASP A 1 85 ? 31.021 -7.613 -12.077 1.00 3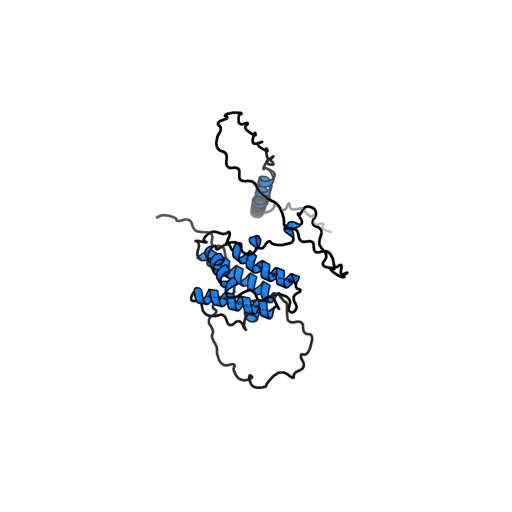4.25 85 ASP A CA 1
ATOM 617 C C . ASP A 1 85 ? 29.804 -7.133 -11.259 1.00 34.25 85 ASP A C 1
ATOM 619 O O . ASP A 1 85 ? 28.684 -7.532 -11.565 1.00 34.25 85 ASP A O 1
ATOM 623 N N . ASP A 1 86 ? 30.006 -6.250 -10.273 1.00 38.00 86 ASP A N 1
ATOM 624 C CA . ASP A 1 86 ? 28.932 -5.642 -9.465 1.00 38.00 86 ASP A CA 1
ATOM 625 C C . ASP A 1 86 ? 28.996 -4.102 -9.524 1.00 38.00 86 ASP A C 1
ATOM 627 O O . ASP A 1 86 ? 29.261 -3.413 -8.533 1.00 38.00 86 ASP A O 1
ATOM 631 N N . SER A 1 87 ? 28.701 -3.526 -10.690 1.00 45.31 87 SER A N 1
ATOM 632 C CA . SER A 1 87 ? 28.524 -2.072 -10.866 1.00 45.31 87 SER A CA 1
ATOM 633 C C . SER A 1 87 ? 27.184 -1.536 -10.316 1.00 45.31 87 SER A C 1
ATOM 635 O O . SER A 1 87 ? 26.536 -0.679 -10.918 1.00 45.31 87 SER A O 1
ATOM 637 N N . ALA A 1 88 ? 26.773 -1.997 -9.131 1.00 44.25 88 ALA A N 1
ATOM 638 C CA . ALA A 1 88 ? 25.730 -1.359 -8.329 1.00 44.25 88 ALA A CA 1
ATOM 639 C C . ALA A 1 88 ? 26.378 -0.299 -7.423 1.00 44.25 88 ALA A C 1
ATOM 641 O O . ALA A 1 88 ? 26.944 -0.611 -6.373 1.00 44.25 88 ALA A O 1
ATOM 642 N N . GLY A 1 89 ? 26.321 0.968 -7.847 1.00 41.94 89 GLY A N 1
ATOM 643 C CA . GLY A 1 89 ? 26.977 2.084 -7.164 1.00 41.94 89 GLY A CA 1
ATOM 644 C C . GLY A 1 89 ? 26.538 2.243 -5.706 1.00 41.94 89 GLY A C 1
ATOM 645 O O . GLY A 1 89 ? 25.525 2.882 -5.420 1.00 41.94 89 GLY A O 1
ATOM 646 N N . LYS A 1 90 ? 27.337 1.719 -4.769 1.00 46.84 90 LYS A N 1
ATOM 647 C CA . LYS A 1 90 ? 27.195 1.992 -3.335 1.00 46.84 90 LYS A CA 1
ATOM 648 C C . LYS A 1 90 ? 27.477 3.470 -3.089 1.00 46.84 90 LYS A C 1
ATOM 650 O O . LYS A 1 90 ? 28.630 3.871 -2.942 1.00 46.84 90 LYS A O 1
ATOM 655 N N . ALA A 1 91 ? 26.416 4.271 -3.022 1.00 46.94 91 ALA A N 1
ATOM 656 C CA . ALA A 1 91 ? 26.483 5.632 -2.517 1.00 46.94 91 ALA A CA 1
ATOM 657 C C . ALA A 1 91 ? 27.003 5.585 -1.071 1.00 46.94 91 ALA A C 1
ATOM 659 O O . ALA A 1 91 ? 26.278 5.235 -0.139 1.00 46.94 91 ALA A O 1
ATOM 660 N N . PHE A 1 92 ? 28.290 5.883 -0.893 1.00 52.81 92 PHE A N 1
ATOM 661 C CA . PHE A 1 92 ? 28.924 5.939 0.416 1.00 52.81 92 PHE A CA 1
ATOM 662 C C . PHE A 1 92 ? 28.362 7.139 1.180 1.00 52.81 92 PHE A C 1
ATOM 664 O O . PHE A 1 92 ? 28.779 8.274 0.961 1.00 52.81 92 PHE A O 1
ATOM 671 N N . VAL A 1 93 ? 27.397 6.884 2.065 1.00 57.44 93 VAL A N 1
ATOM 672 C CA . VAL A 1 93 ? 26.910 7.864 3.040 1.00 57.44 93 VAL A CA 1
ATOM 673 C C . VAL A 1 93 ? 27.857 7.815 4.245 1.00 57.44 93 VAL A C 1
ATOM 675 O O . VAL A 1 93 ? 27.838 6.819 4.976 1.00 57.44 93 VAL A O 1
ATOM 678 N N . PRO A 1 94 ? 28.707 8.834 4.476 1.00 52.62 94 PRO A N 1
ATOM 679 C CA . PRO A 1 94 ? 29.677 8.782 5.561 1.00 52.62 94 PRO A CA 1
ATOM 680 C C . PRO A 1 94 ? 28.961 8.735 6.917 1.00 52.62 94 PRO A C 1
ATOM 682 O O . PRO A 1 94 ? 28.123 9.585 7.209 1.00 52.62 94 PRO A O 1
ATOM 685 N N . GLY A 1 95 ? 29.306 7.758 7.758 1.00 59.12 95 GLY A N 1
ATOM 686 C CA . GLY A 1 95 ? 28.825 7.670 9.143 1.00 59.12 95 GLY A CA 1
ATOM 687 C C . GLY A 1 95 ? 27.621 6.756 9.398 1.00 59.12 95 GLY A C 1
ATOM 688 O O . GLY A 1 95 ? 27.288 6.546 10.563 1.00 59.12 95 GLY A O 1
ATOM 689 N N . LEU A 1 96 ? 27.001 6.152 8.376 1.00 55.69 96 LEU A N 1
ATOM 690 C CA . LEU A 1 96 ? 26.052 5.053 8.604 1.00 55.69 96 LEU A CA 1
ATOM 691 C C . LEU A 1 96 ? 26.820 3.729 8.790 1.00 55.69 96 LEU A C 1
ATOM 693 O O . LEU A 1 96 ? 27.623 3.377 7.923 1.00 55.69 96 LEU A O 1
ATOM 697 N N . PRO A 1 97 ? 26.610 2.972 9.887 1.00 56.88 97 PRO A N 1
ATOM 698 C CA . PRO A 1 97 ? 27.253 1.672 10.046 1.00 56.88 97 PRO A CA 1
ATOM 699 C C . PRO A 1 97 ? 26.774 0.706 8.956 1.00 56.88 97 PRO A C 1
ATOM 701 O O . PRO A 1 97 ? 25.604 0.720 8.581 1.00 56.88 97 PRO A O 1
ATOM 704 N N . ALA A 1 98 ? 27.655 -0.177 8.474 1.00 53.62 98 ALA A N 1
ATOM 705 C CA . ALA A 1 98 ? 27.359 -1.084 7.355 1.00 53.62 98 ALA A CA 1
ATOM 706 C C . ALA A 1 98 ? 26.108 -1.968 7.572 1.00 53.62 98 ALA A C 1
ATOM 708 O O . ALA A 1 98 ? 25.454 -2.360 6.610 1.00 53.62 98 ALA A O 1
ATOM 709 N N . ALA A 1 99 ? 25.726 -2.206 8.832 1.00 52.34 99 ALA A N 1
ATOM 710 C CA . ALA A 1 99 ? 24.491 -2.883 9.231 1.00 52.34 99 ALA A CA 1
ATOM 711 C C . ALA A 1 99 ? 23.185 -2.151 8.834 1.00 52.34 99 ALA A C 1
ATOM 713 O O . ALA A 1 99 ? 22.114 -2.739 8.933 1.00 52.34 99 ALA A O 1
ATOM 714 N N . VAL A 1 100 ? 23.244 -0.890 8.385 1.00 53.59 100 VAL A N 1
ATOM 715 C CA . VAL A 1 100 ? 22.076 -0.125 7.900 1.00 53.59 100 VAL A CA 1
ATOM 716 C C . VAL A 1 100 ? 21.649 -0.553 6.487 1.00 53.59 100 VAL A C 1
ATOM 718 O O . VAL A 1 100 ? 20.508 -0.323 6.100 1.00 53.59 100 VAL A O 1
ATOM 721 N N . LEU A 1 101 ? 22.535 -1.196 5.716 1.00 56.19 101 LEU A N 1
ATOM 722 C CA . LEU A 1 101 ? 22.308 -1.491 4.294 1.00 56.19 101 LEU A CA 1
ATOM 723 C C . LEU A 1 101 ? 21.516 -2.779 4.012 1.00 56.19 101 LEU A C 1
ATOM 725 O O . LEU A 1 101 ? 21.163 -3.017 2.862 1.00 56.19 101 LEU A O 1
ATOM 729 N N . GLN A 1 102 ? 21.212 -3.594 5.025 1.00 63.91 102 GLN A N 1
ATOM 730 C CA . GLN A 1 102 ? 20.336 -4.762 4.888 1.00 63.91 102 GLN A CA 1
ATOM 731 C C . GLN A 1 102 ? 19.337 -4.805 6.045 1.00 63.91 102 GLN A C 1
ATOM 733 O O . GLN A 1 102 ? 19.715 -4.905 7.214 1.00 63.91 102 GLN A O 1
ATOM 738 N N . ALA A 1 103 ? 18.043 -4.743 5.723 1.00 69.00 103 ALA A N 1
ATOM 739 C CA . ALA A 1 103 ? 16.988 -4.900 6.713 1.00 69.00 103 ALA A CA 1
ATOM 740 C C . ALA A 1 103 ? 17.037 -6.326 7.282 1.00 69.00 103 ALA A C 1
ATOM 742 O O . ALA A 1 103 ? 16.827 -7.302 6.566 1.00 69.00 103 ALA A O 1
ATOM 743 N N . SER A 1 104 ? 17.322 -6.458 8.580 1.00 79.38 104 SER A N 1
ATOM 744 C CA . SER A 1 104 ? 17.401 -7.778 9.211 1.00 79.38 104 SER A CA 1
ATOM 745 C C . SER A 1 104 ? 16.059 -8.521 9.135 1.00 79.38 104 SER A C 1
ATOM 747 O O . SER A 1 104 ? 14.993 -7.901 9.105 1.00 79.38 104 SER A O 1
ATOM 749 N N . GLN A 1 105 ? 16.086 -9.853 9.216 1.00 80.12 105 GLN A N 1
ATOM 750 C CA . GLN A 1 105 ? 14.873 -10.675 9.358 1.00 80.12 105 GLN A CA 1
ATOM 751 C C . GLN A 1 105 ? 13.985 -10.189 10.526 1.00 80.12 105 GLN A C 1
ATOM 753 O O . GLN A 1 105 ? 12.768 -10.066 10.385 1.00 80.12 105 GLN A O 1
ATOM 758 N N . GLY A 1 106 ? 14.597 -9.795 11.651 1.00 80.56 106 GLY A N 1
ATOM 759 C CA . GLY A 1 106 ? 13.898 -9.196 12.798 1.00 80.56 106 GLY A CA 1
ATOM 760 C C . GLY A 1 106 ? 13.330 -7.791 12.539 1.00 80.56 106 GLY A C 1
ATOM 761 O O . GLY A 1 106 ? 12.430 -7.351 13.258 1.00 80.56 106 GLY A O 1
ATOM 762 N N . THR A 1 107 ? 13.803 -7.096 11.501 1.00 87.62 107 THR A N 1
ATOM 763 C CA . THR A 1 107 ? 13.283 -5.807 11.017 1.00 87.62 107 THR A CA 1
ATOM 764 C C . THR A 1 107 ? 12.110 -6.002 10.049 1.00 87.62 107 THR A C 1
ATOM 766 O O . THR A 1 107 ? 11.146 -5.243 10.121 1.00 87.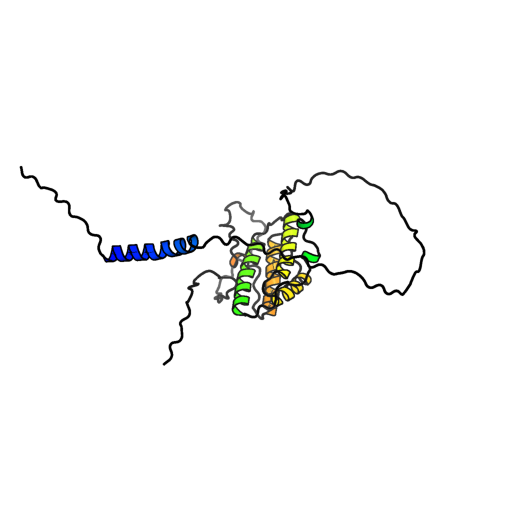62 107 THR A O 1
ATOM 769 N N . LEU A 1 108 ? 12.117 -7.045 9.215 1.00 88.50 108 LEU A N 1
ATOM 770 C CA . LEU A 1 108 ? 11.034 -7.309 8.258 1.00 88.50 108 LEU A CA 1
ATOM 771 C C . LEU A 1 108 ? 9.826 -8.036 8.885 1.00 88.50 108 LEU A C 1
ATOM 773 O O . LEU A 1 108 ? 8.694 -7.604 8.686 1.00 88.50 108 LEU A O 1
ATOM 777 N N . TYR A 1 109 ? 10.044 -9.080 9.694 1.00 89.19 109 TYR A N 1
ATOM 778 C CA . TYR A 1 109 ? 8.985 -10.029 10.101 1.00 89.19 109 TYR A CA 1
ATOM 779 C C . TYR A 1 109 ? 8.518 -9.914 11.564 1.00 89.19 109 TYR A C 1
ATOM 781 O O . TYR A 1 109 ? 7.877 -10.819 12.097 1.00 89.19 109 TYR A O 1
ATOM 789 N N . GLY A 1 110 ? 8.840 -8.817 12.252 1.00 92.19 110 GLY A N 1
ATOM 790 C CA . GLY A 1 110 ? 8.346 -8.580 13.611 1.00 92.19 110 GLY A CA 1
ATOM 791 C C . GLY A 1 110 ? 6.872 -8.154 13.666 1.00 92.19 110 GLY A C 1
ATOM 792 O O . GLY A 1 110 ? 6.251 -7.837 12.654 1.00 92.19 110 GLY A O 1
ATOM 793 N N . LYS A 1 111 ? 6.322 -8.096 14.883 1.00 95.88 111 LYS A N 1
ATOM 794 C CA . LYS A 1 111 ? 4.939 -7.656 15.143 1.00 95.88 111 LYS A CA 1
ATOM 795 C C . LYS A 1 111 ? 4.692 -6.195 14.708 1.00 95.88 111 LYS A C 1
ATOM 797 O O . LYS A 1 111 ? 5.666 -5.433 14.578 1.00 95.88 111 LYS A O 1
ATOM 802 N N . PRO A 1 112 ? 3.420 -5.786 14.534 1.00 96.94 112 PRO A N 1
ATOM 803 C CA . PRO A 1 112 ? 3.050 -4.387 14.374 1.00 96.94 112 PRO A CA 1
ATOM 804 C C . PRO A 1 112 ? 3.510 -3.535 15.553 1.00 96.94 112 PRO A C 1
ATOM 806 O O . PRO A 1 112 ? 3.557 -3.992 16.695 1.00 96.94 112 PRO A O 1
ATOM 809 N N . ILE A 1 113 ? 3.894 -2.299 15.246 1.00 96.75 113 ILE A N 1
ATOM 810 C CA . ILE A 1 113 ? 4.460 -1.340 16.205 1.00 96.75 113 ILE A CA 1
ATOM 81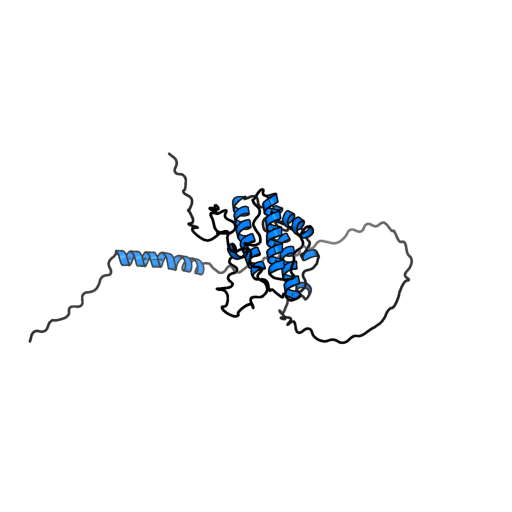1 C C . ILE A 1 113 ? 3.363 -0.421 16.767 1.00 96.75 113 ILE A C 1
ATOM 813 O O . ILE A 1 113 ? 3.476 0.085 17.880 1.00 96.75 113 ILE A O 1
ATOM 817 N N . MET A 1 114 ? 2.301 -0.209 15.990 1.00 96.69 114 MET A N 1
ATOM 818 C CA . MET A 1 114 ? 1.232 0.743 16.281 1.00 96.69 114 MET A CA 1
ATOM 819 C C . MET A 1 114 ? 0.105 0.097 17.094 1.00 96.69 114 MET A C 1
ATOM 821 O O . MET A 1 114 ? -0.212 -1.079 16.922 1.00 96.69 114 MET A O 1
ATOM 825 N N . ALA A 1 115 ? -0.516 0.883 17.974 1.00 97.44 115 ALA A N 1
ATOM 826 C CA . ALA A 1 115 ? -1.662 0.457 18.774 1.00 97.44 115 ALA A CA 1
ATOM 827 C C . ALA A 1 115 ? -2.974 0.440 17.958 1.00 97.44 115 ALA A C 1
ATOM 829 O O . ALA A 1 115 ? -3.015 0.831 16.789 1.00 97.44 115 ALA A O 1
ATOM 830 N N . LYS A 1 116 ? -4.071 0.002 18.591 1.00 97.38 116 LYS A N 1
ATOM 831 C CA . LYS A 1 116 ? -5.413 -0.001 17.991 1.00 97.38 116 LYS A CA 1
ATOM 832 C C . LYS A 1 116 ? -5.854 1.416 17.590 1.00 97.38 116 LYS A C 1
ATOM 834 O O . LYS A 1 116 ? -5.824 2.322 18.426 1.00 97.38 116 LYS A O 1
ATOM 839 N N . LEU A 1 117 ? -6.352 1.599 16.366 1.00 97.38 117 LEU A N 1
ATOM 840 C CA . LEU A 1 117 ? -6.860 2.897 15.903 1.00 97.38 117 LEU A CA 1
ATOM 841 C C . LEU A 1 117 ? -8.362 3.037 16.204 1.00 97.38 117 LEU A C 1
ATOM 843 O O . LEU A 1 117 ? -9.210 2.599 15.437 1.00 97.38 117 LEU A O 1
ATOM 847 N N . GLY A 1 118 ? -8.709 3.653 17.336 1.00 95.88 118 GLY A N 1
ATOM 848 C CA . GLY A 1 118 ? -10.097 3.699 17.829 1.00 95.88 118 GLY A CA 1
ATOM 849 C C . GLY A 1 118 ? -11.074 4.645 17.108 1.00 95.88 118 GLY A C 1
ATOM 850 O O . GLY A 1 118 ? -12.267 4.576 17.379 1.00 95.88 118 GLY A O 1
ATOM 851 N N . ASN A 1 119 ? -10.609 5.538 16.226 1.00 97.62 119 ASN A N 1
ATOM 852 C CA . ASN A 1 119 ? -11.477 6.452 15.472 1.00 97.62 119 ASN A CA 1
ATOM 853 C C . ASN A 1 119 ? -11.775 5.865 14.084 1.00 97.62 119 ASN A C 1
ATOM 855 O O . ASN A 1 119 ? -10.898 5.832 13.222 1.00 97.62 119 ASN A O 1
ATOM 859 N N . GLU A 1 120 ? -13.012 5.412 13.871 1.00 95.62 120 GLU A N 1
ATOM 860 C CA . GLU A 1 120 ? -13.411 4.717 12.640 1.00 95.62 120 GLU A CA 1
ATOM 861 C C . GLU A 1 120 ? -13.424 5.626 11.396 1.00 95.62 120 GLU A C 1
ATOM 863 O O . GLU A 1 120 ? -13.038 5.172 10.319 1.00 95.62 120 GLU A O 1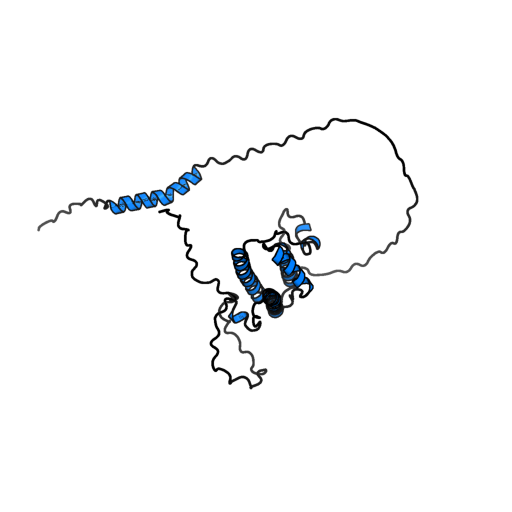
ATOM 868 N N . SER A 1 121 ? -13.768 6.915 11.522 1.00 96.75 121 SER A N 1
ATOM 869 C CA . SER A 1 121 ? -13.708 7.860 10.392 1.00 96.75 121 SER A CA 1
ATOM 870 C C . SER A 1 121 ? -12.265 8.075 9.933 1.00 96.75 121 SER A C 1
ATOM 872 O O . SER A 1 121 ? -11.956 7.900 8.754 1.00 96.75 121 SER A O 1
ATOM 874 N N . ALA A 1 122 ? -11.358 8.339 10.880 1.00 97.00 122 ALA A N 1
ATOM 875 C CA . ALA A 1 122 ? -9.931 8.497 10.595 1.00 97.00 122 ALA A CA 1
ATOM 876 C C . ALA A 1 122 ? -9.306 7.200 10.045 1.00 97.00 122 ALA A C 1
ATOM 878 O O . ALA A 1 122 ? -8.446 7.244 9.167 1.00 97.00 122 ALA A O 1
ATOM 879 N N . LYS A 1 123 ? -9.762 6.030 10.515 1.00 97.31 123 LYS A N 1
ATOM 880 C CA . LYS A 1 123 ? -9.361 4.714 9.991 1.00 97.31 123 LYS A CA 1
ATOM 881 C C . LYS A 1 123 ? -9.807 4.512 8.542 1.00 97.31 123 LYS A C 1
ATOM 883 O O . LYS A 1 123 ? -9.024 4.014 7.734 1.00 97.31 123 LYS A O 1
ATOM 888 N N . ALA A 1 124 ? -11.030 4.917 8.201 1.00 96.88 124 ALA A N 1
ATOM 889 C CA . ALA A 1 124 ? -11.549 4.831 6.839 1.00 96.88 124 ALA A CA 1
ATOM 890 C C . ALA A 1 124 ? -10.828 5.800 5.881 1.00 96.88 124 ALA A C 1
ATOM 892 O O . ALA A 1 124 ? -10.489 5.410 4.764 1.00 96.88 124 ALA A O 1
ATOM 893 N N . GLU A 1 125 ? -10.553 7.031 6.320 1.00 98.06 125 GLU A N 1
ATOM 894 C CA . GLU A 1 125 ? -9.761 8.024 5.575 1.00 98.06 125 GLU A CA 1
ATOM 895 C C . GLU A 1 125 ? -8.327 7.540 5.321 1.00 98.06 125 GLU A C 1
ATOM 897 O O . GLU A 1 125 ? -7.884 7.508 4.171 1.00 98.06 125 GLU A O 1
ATOM 902 N N . LEU A 1 126 ? -7.638 7.079 6.373 1.00 98.25 126 LEU A N 1
ATOM 903 C CA . LEU A 1 126 ? -6.310 6.467 6.279 1.00 98.25 126 LEU A CA 1
ATOM 904 C C . LEU A 1 126 ? -6.315 5.279 5.308 1.00 98.25 126 LEU A C 1
ATOM 906 O O . LEU A 1 126 ? -5.416 5.168 4.478 1.00 98.25 126 LEU A O 1
ATOM 910 N N . GLY A 1 127 ? -7.337 4.421 5.383 1.00 97.81 127 GLY A N 1
ATOM 911 C CA . GLY A 1 127 ? -7.516 3.291 4.476 1.00 97.81 127 GLY A CA 1
ATOM 912 C C . GLY A 1 127 ? -7.600 3.721 3.011 1.00 97.81 127 GLY A C 1
ATOM 913 O O . GLY A 1 127 ? -6.800 3.252 2.204 1.00 97.81 127 GLY A O 1
ATOM 914 N N . ARG A 1 128 ? -8.507 4.648 2.663 1.00 97.25 128 ARG A N 1
ATOM 915 C CA . ARG A 1 128 ? -8.656 5.149 1.278 1.00 97.25 128 ARG A CA 1
ATOM 916 C C . ARG A 1 128 ? -7.359 5.772 0.752 1.00 97.25 128 ARG A C 1
ATOM 918 O O . ARG A 1 128 ? -6.906 5.410 -0.334 1.00 97.25 128 ARG A O 1
ATOM 925 N N . ALA A 1 129 ? -6.728 6.646 1.538 1.00 97.62 129 ALA A N 1
ATOM 926 C CA . ALA A 1 129 ? -5.466 7.289 1.167 1.00 97.62 129 ALA A CA 1
ATOM 927 C C . ALA A 1 129 ? -4.332 6.268 0.952 1.00 97.62 129 ALA A C 1
ATOM 929 O O . ALA A 1 129 ? -3.569 6.368 -0.010 1.00 97.62 129 ALA A O 1
ATOM 930 N N . THR A 1 130 ? -4.258 5.249 1.812 1.00 98.38 130 THR A N 1
ATOM 931 C CA . THR A 1 130 ? -3.258 4.180 1.713 1.00 98.38 130 THR A CA 1
ATOM 932 C C . THR A 1 130 ? -3.470 3.323 0.473 1.00 98.38 130 THR A C 1
ATOM 934 O O . THR A 1 130 ? -2.518 3.091 -0.266 1.00 98.38 130 THR A O 1
ATOM 937 N N . TRP A 1 131 ? -4.699 2.879 0.198 1.00 97.81 131 TRP A N 1
ATOM 938 C CA . TRP A 1 131 ? -4.972 2.061 -0.985 1.00 97.81 131 TRP A CA 1
ATOM 939 C C . TRP A 1 131 ? -4.702 2.814 -2.286 1.00 97.81 131 TRP A C 1
ATOM 941 O O . TRP A 1 131 ? -4.118 2.228 -3.195 1.00 97.81 131 TRP A O 1
ATOM 951 N N . LYS A 1 132 ? -5.020 4.116 -2.356 1.00 96.25 132 LYS A N 1
ATOM 952 C CA . LYS A 1 132 ? -4.639 4.965 -3.495 1.00 96.25 132 LYS A CA 1
ATOM 953 C C . LYS A 1 132 ? -3.118 5.015 -3.675 1.00 96.25 132 LYS A C 1
ATOM 955 O O . LYS A 1 132 ? -2.644 4.808 -4.788 1.00 96.25 132 LYS A O 1
ATOM 960 N N . PHE A 1 133 ? -2.355 5.228 -2.598 1.00 97.44 133 PHE A N 1
ATOM 961 C CA . PHE A 1 133 ? -0.888 5.202 -2.648 1.00 97.44 133 PHE A CA 1
ATOM 962 C C . PHE A 1 133 ? -0.347 3.846 -3.127 1.00 97.44 133 PHE A C 1
ATOM 964 O O . PHE A 1 133 ? 0.468 3.809 -4.047 1.00 97.44 133 PHE A O 1
ATOM 971 N N . LEU A 1 134 ? -0.807 2.738 -2.534 1.00 98.12 134 LEU A N 1
ATOM 972 C CA . LEU A 1 134 ? -0.315 1.397 -2.857 1.00 98.12 134 LEU A CA 1
ATOM 973 C C . LEU A 1 134 ? -0.632 1.011 -4.307 1.00 98.12 134 LEU A C 1
ATOM 975 O O . LEU A 1 134 ? 0.261 0.533 -5.003 1.00 98.12 134 LEU A O 1
ATOM 979 N N . HIS A 1 135 ? -1.858 1.270 -4.779 1.00 97.38 135 HIS A N 1
ATOM 980 C CA . HIS A 1 135 ? -2.261 0.971 -6.158 1.00 97.38 135 HIS A CA 1
ATOM 981 C C . HIS A 1 135 ? -1.486 1.811 -7.171 1.00 97.38 135 HIS A C 1
ATOM 983 O O . HIS A 1 135 ? -0.918 1.253 -8.109 1.00 97.38 135 HIS A O 1
ATOM 989 N N . THR A 1 136 ? -1.358 3.126 -6.953 1.00 95.94 136 THR A N 1
ATOM 990 C CA . THR A 1 136 ? -0.512 3.972 -7.811 1.00 95.94 136 THR A CA 1
ATOM 991 C C . THR A 1 136 ? 0.953 3.511 -7.781 1.00 95.94 136 THR A C 1
ATOM 993 O O . THR A 1 136 ? 1.589 3.478 -8.831 1.00 95.94 136 THR A O 1
ATOM 996 N N . MET A 1 137 ? 1.496 3.087 -6.633 1.00 97.38 137 MET A N 1
ATOM 997 C CA . MET A 1 137 ? 2.861 2.550 -6.536 1.00 97.38 137 MET A CA 1
ATOM 998 C C . MET A 1 137 ? 3.037 1.266 -7.363 1.00 97.38 137 MET A C 1
ATOM 1000 O O . MET A 1 137 ? 3.990 1.171 -8.137 1.00 97.38 137 MET A O 1
ATOM 1004 N N . THR A 1 138 ? 2.128 0.291 -7.253 1.00 97.38 138 THR A N 1
ATOM 1005 C CA . THR A 1 138 ? 2.238 -0.976 -7.999 1.00 97.38 138 THR A CA 1
ATOM 1006 C C . THR A 1 138 ? 1.973 -0.808 -9.494 1.00 97.38 138 THR A C 1
ATOM 1008 O O . THR A 1 138 ? 2.686 -1.407 -10.294 1.00 97.38 138 THR A O 1
ATOM 1011 N N . LEU A 1 139 ? 1.045 0.071 -9.892 1.00 96.00 139 LEU A N 1
ATOM 1012 C CA . LEU A 1 139 ? 0.827 0.453 -11.298 1.00 96.00 139 LEU A CA 1
ATOM 1013 C C . LEU A 1 139 ? 2.000 1.257 -11.888 1.00 96.00 139 LEU A C 1
ATOM 1015 O O . LEU A 1 139 ? 2.127 1.387 -13.104 1.00 96.00 139 LEU A O 1
ATOM 1019 N N . ARG A 1 140 ? 2.897 1.783 -11.047 1.00 95.31 140 ARG A N 1
ATOM 1020 C CA . ARG A 1 140 ? 4.128 2.474 -11.463 1.00 95.31 140 ARG A CA 1
ATOM 1021 C C . ARG A 1 140 ? 5.391 1.624 -11.360 1.00 95.31 140 ARG A C 1
ATOM 1023 O O . ARG A 1 140 ? 6.455 2.095 -11.758 1.00 95.31 140 ARG A O 1
ATOM 1030 N N . PHE A 1 141 ? 5.277 0.378 -10.906 1.00 97.19 141 PHE A N 1
ATOM 1031 C CA . PHE A 1 141 ? 6.385 -0.572 -10.862 1.00 97.19 141 PHE A CA 1
ATOM 1032 C C . PHE A 1 141 ? 6.888 -0.916 -12.290 1.00 97.19 141 PHE A C 1
ATOM 1034 O O . PHE A 1 141 ? 6.127 -0.767 -13.260 1.00 97.19 141 PHE A O 1
ATOM 1041 N N . PRO A 1 142 ? 8.157 -1.328 -12.482 1.00 97.31 142 PRO A N 1
ATOM 1042 C CA . PRO A 1 142 ? 8.668 -1.722 -13.796 1.00 97.31 142 PRO A CA 1
ATOM 1043 C C . PRO A 1 142 ? 7.977 -2.977 -14.345 1.00 97.31 142 PRO A C 1
ATOM 1045 O O . PRO A 1 142 ? 7.554 -3.850 -13.589 1.00 97.31 142 PRO A O 1
ATOM 1048 N N . ASP A 1 143 ? 7.892 -3.091 -15.672 1.00 97.31 143 ASP A N 1
ATOM 1049 C CA . ASP A 1 143 ? 7.462 -4.338 -16.325 1.00 97.31 143 ASP A CA 1
ATOM 1050 C C . ASP A 1 143 ? 8.527 -5.432 -16.170 1.00 97.31 143 ASP A C 1
ATOM 1052 O O . ASP A 1 143 ? 8.196 -6.576 -15.874 1.00 97.31 143 ASP A O 1
ATOM 1056 N N . GLU A 1 144 ? 9.799 -5.037 -16.270 1.00 98.06 144 GLU A N 1
ATOM 1057 C CA . GLU A 1 144 ? 10.990 -5.868 -16.077 1.00 98.06 144 GLU A CA 1
ATOM 1058 C C . GLU A 1 144 ? 11.820 -5.312 -14.896 1.00 98.06 144 GLU A C 1
ATOM 1060 O O . GLU A 1 144 ? 12.747 -4.525 -15.096 1.00 98.06 144 GLU A O 1
ATOM 1065 N N . PRO A 1 145 ? 11.452 -5.621 -13.638 1.00 98.06 145 PRO A N 1
ATOM 1066 C CA . PRO A 1 145 ? 12.123 -5.103 -12.445 1.00 98.06 145 PRO A CA 1
ATOM 1067 C C . PRO A 1 145 ? 13.459 -5.812 -12.175 1.00 98.06 145 PRO A C 1
ATOM 1069 O O . PRO A 1 145 ? 13.559 -7.039 -12.281 1.00 98.06 145 PRO A O 1
ATOM 1072 N N . SER A 1 146 ? 14.478 -5.064 -11.741 1.00 98.06 146 SER A N 1
ATOM 1073 C CA . SER A 1 146 ? 15.752 -5.655 -11.308 1.00 98.06 146 SER A CA 1
ATOM 1074 C C . SER A 1 146 ? 15.583 -6.453 -10.010 1.00 98.06 146 SER A C 1
ATOM 1076 O O . SER A 1 146 ? 14.648 -6.221 -9.244 1.00 98.06 146 SER A O 1
ATOM 1078 N N . ALA A 1 147 ? 16.512 -7.364 -9.697 1.00 96.50 147 ALA A N 1
ATOM 1079 C CA . ALA A 1 147 ? 16.474 -8.118 -8.437 1.00 96.50 147 ALA A CA 1
ATOM 1080 C C . ALA A 1 147 ? 16.364 -7.203 -7.196 1.00 96.50 147 ALA A C 1
ATOM 1082 O O . ALA A 1 147 ? 15.612 -7.516 -6.275 1.00 96.50 147 ALA A O 1
ATOM 1083 N N . SER A 1 148 ? 17.030 -6.042 -7.232 1.00 96.38 148 SER A N 1
ATOM 1084 C CA . SER A 1 148 ? 16.952 -5.003 -6.198 1.00 96.38 148 SER A CA 1
ATOM 1085 C C . SER A 1 148 ? 15.550 -4.385 -6.093 1.00 96.38 148 SER A C 1
ATOM 1087 O O . SER A 1 148 ? 15.004 -4.297 -4.997 1.00 96.38 148 SER A O 1
ATOM 1089 N N . ASP A 1 149 ? 14.908 -4.034 -7.216 1.00 97.62 149 ASP A N 1
ATOM 1090 C CA . ASP A 1 149 ? 13.538 -3.483 -7.215 1.00 97.62 149 ASP A CA 1
ATOM 1091 C C . ASP A 1 149 ? 12.525 -4.490 -6.650 1.00 97.62 149 ASP A C 1
ATOM 1093 O O . ASP A 1 149 ? 11.598 -4.132 -5.917 1.00 97.62 149 ASP A O 1
ATOM 1097 N N . ARG A 1 150 ? 12.721 -5.774 -6.971 1.00 98.06 150 ARG A N 1
ATOM 1098 C CA . ARG A 1 150 ? 11.891 -6.883 -6.485 1.00 98.06 150 ARG A CA 1
ATOM 1099 C C . ARG A 1 150 ? 12.026 -7.090 -4.979 1.00 98.06 150 ARG A C 1
ATOM 1101 O O . ARG A 1 150 ? 11.014 -7.287 -4.303 1.00 98.06 150 ARG A O 1
ATOM 1108 N N . GLU A 1 151 ? 13.252 -7.042 -4.461 1.00 96.25 151 GLU A N 1
ATOM 1109 C CA . GLU A 1 151 ? 13.540 -7.119 -3.025 1.00 96.25 151 GLU A CA 1
ATOM 1110 C C . GLU A 1 151 ? 13.036 -5.874 -2.281 1.00 96.25 151 GLU A C 1
ATOM 1112 O O . GLU A 1 151 ? 12.456 -6.002 -1.200 1.00 96.25 151 GLU A O 1
ATOM 1117 N N . ALA A 1 152 ? 13.175 -4.686 -2.875 1.00 97.25 152 ALA A N 1
ATOM 1118 C CA . ALA A 1 152 ? 12.675 -3.432 -2.321 1.00 97.25 152 ALA A CA 1
ATOM 1119 C C . ALA A 1 152 ? 11.145 -3.438 -2.188 1.00 97.25 152 ALA A C 1
ATOM 1121 O O . ALA A 1 152 ? 10.633 -3.092 -1.123 1.00 97.25 152 ALA A O 1
ATOM 1122 N N . LEU A 1 153 ? 10.409 -3.887 -3.214 1.00 98.00 153 LEU A N 1
ATOM 1123 C CA . LEU A 1 153 ? 8.946 -3.982 -3.162 1.00 98.00 153 LEU A CA 1
ATOM 1124 C C . LEU A 1 153 ? 8.468 -5.019 -2.130 1.00 98.00 153 LEU A C 1
ATOM 1126 O O . LEU A 1 153 ? 7.546 -4.747 -1.359 1.00 98.00 153 LEU A O 1
ATOM 1130 N N . LEU A 1 154 ? 9.117 -6.187 -2.069 1.00 97.12 154 LEU A N 1
ATOM 1131 C CA . LEU A 1 154 ? 8.816 -7.219 -1.071 1.00 97.12 154 LEU A CA 1
ATOM 1132 C C . LEU A 1 154 ? 9.069 -6.704 0.357 1.00 97.12 154 LEU A C 1
ATOM 1134 O O . LEU A 1 154 ? 8.193 -6.780 1.222 1.00 97.12 154 LEU A O 1
ATOM 1138 N N . SER A 1 155 ? 10.247 -6.118 0.587 1.00 96.38 155 SER A N 1
ATOM 1139 C CA . SER A 1 155 ? 10.639 -5.530 1.873 1.00 96.38 155 SER A CA 1
ATOM 1140 C C . SER A 1 155 ? 9.717 -4.385 2.278 1.00 96.38 155 SER A C 1
ATOM 1142 O O . SER A 1 155 ? 9.347 -4.288 3.449 1.00 96.38 155 SER A O 1
ATOM 1144 N N . PHE A 1 156 ? 9.293 -3.554 1.320 1.00 98.12 156 PHE A N 1
ATOM 1145 C CA . PHE A 1 156 ? 8.329 -2.484 1.548 1.00 98.12 156 PHE A CA 1
ATOM 1146 C C . PHE A 1 156 ? 7.022 -3.032 2.130 1.00 98.12 156 PHE A C 1
ATOM 1148 O O . PHE A 1 156 ? 6.587 -2.529 3.162 1.00 98.12 156 PHE A O 1
ATOM 1155 N N . PHE A 1 157 ? 6.417 -4.076 1.550 1.00 98.31 157 PHE A N 1
ATOM 1156 C CA . PHE A 1 157 ? 5.151 -4.610 2.072 1.00 98.31 157 PHE A CA 1
ATOM 1157 C C . PHE A 1 157 ? 5.292 -5.230 3.468 1.00 98.31 157 PHE A C 1
ATOM 1159 O O . PHE A 1 157 ? 4.414 -5.033 4.314 1.00 98.31 157 PHE A O 1
ATOM 1166 N N . HIS A 1 158 ? 6.413 -5.898 3.758 1.00 97.00 158 HIS A N 1
ATOM 1167 C CA . HIS A 1 158 ? 6.693 -6.391 5.108 1.00 97.00 158 HIS A CA 1
ATOM 1168 C C . HIS A 1 158 ? 6.886 -5.246 6.118 1.00 97.00 158 HIS A C 1
ATOM 1170 O O . HIS A 1 158 ? 6.247 -5.259 7.171 1.00 97.00 158 HIS A O 1
ATOM 1176 N N . LEU A 1 159 ? 7.658 -4.205 5.792 1.00 97.56 159 LEU A N 1
ATOM 1177 C CA . LEU A 1 159 ? 7.830 -3.026 6.656 1.00 97.56 159 LEU A CA 1
ATOM 1178 C C . LEU A 1 159 ? 6.525 -2.236 6.839 1.00 97.56 159 LEU A C 1
ATOM 1180 O O . LEU A 1 159 ? 6.176 -1.868 7.962 1.00 97.56 159 LEU A O 1
ATOM 1184 N N . PHE A 1 160 ? 5.763 -2.039 5.763 1.00 98.19 160 PHE A N 1
ATOM 1185 C CA . PHE A 1 160 ? 4.431 -1.439 5.778 1.00 98.19 160 PHE A CA 1
ATOM 1186 C C . PHE A 1 160 ? 3.507 -2.177 6.756 1.00 98.19 160 PHE A C 1
ATOM 1188 O O . PHE A 1 160 ? 2.902 -1.543 7.619 1.00 98.19 160 PHE A O 1
ATOM 1195 N N . SER A 1 161 ? 3.488 -3.516 6.717 1.00 97.62 161 SER A N 1
ATOM 1196 C CA . SER A 1 161 ? 2.686 -4.344 7.634 1.00 97.62 161 SER A CA 1
ATOM 1197 C C . SER A 1 161 ? 3.030 -4.167 9.119 1.00 97.62 161 SER A C 1
ATOM 1199 O O . SER A 1 161 ? 2.246 -4.558 9.978 1.00 97.62 161 SER A O 1
ATOM 1201 N N . ARG A 1 162 ? 4.199 -3.594 9.437 1.00 97.06 162 ARG A N 1
ATOM 1202 C CA . ARG A 1 162 ? 4.628 -3.302 10.812 1.00 97.06 162 ARG A CA 1
ATOM 1203 C C . ARG A 1 162 ? 4.356 -1.867 11.239 1.00 97.06 162 ARG A C 1
ATOM 1205 O O . ARG A 1 162 ? 4.092 -1.619 12.415 1.00 97.06 162 ARG A O 1
ATOM 1212 N N . LEU A 1 163 ? 4.485 -0.941 10.293 1.00 97.50 163 LEU A N 1
ATOM 1213 C CA . LEU A 1 163 ? 4.433 0.505 10.506 1.00 97.50 163 LEU A CA 1
ATOM 1214 C C . LEU A 1 163 ? 3.032 1.097 10.301 1.00 97.50 163 LEU A C 1
ATOM 1216 O O . LEU A 1 163 ? 2.821 2.263 10.633 1.00 97.50 163 LEU A O 1
ATOM 1220 N N . TYR A 1 164 ? 2.084 0.326 9.759 1.00 98.44 164 TYR A N 1
ATOM 1221 C CA . TYR A 1 164 ? 0.752 0.828 9.439 1.00 98.44 164 TYR A CA 1
ATOM 1222 C C . TYR A 1 164 ? 0.021 1.385 10.685 1.00 98.44 164 TYR A C 1
ATOM 1224 O O . TYR A 1 164 ? -0.101 0.660 11.674 1.00 98.44 164 TYR A O 1
ATOM 1232 N N . PRO A 1 165 ? -0.498 2.637 10.672 1.00 98.25 165 PRO A N 1
ATOM 1233 C CA . PRO A 1 165 ? -1.003 3.309 11.884 1.00 98.25 165 PRO A CA 1
ATOM 1234 C C . PRO A 1 165 ? -2.223 2.678 12.572 1.00 98.25 165 PRO A C 1
ATOM 1236 O O . PRO A 1 165 ? -2.539 3.046 13.699 1.00 98.25 165 PRO A O 1
ATOM 1239 N N . CYS A 1 166 ? -2.919 1.750 11.913 1.00 98.38 166 CYS A N 1
ATOM 1240 C CA . CYS A 1 166 ? -3.983 0.952 12.515 1.00 98.38 166 CYS A CA 1
ATOM 1241 C C . CYS A 1 166 ? -3.423 -0.415 12.925 1.00 98.38 166 CYS A C 1
ATOM 1243 O O . CYS A 1 166 ? -3.291 -1.294 12.072 1.00 98.38 166 CYS A O 1
ATOM 1245 N N . GLY A 1 167 ? -3.110 -0.604 14.212 1.00 98.12 167 GLY A N 1
ATOM 1246 C CA . GLY A 1 167 ? -2.504 -1.838 14.724 1.00 98.12 167 GLY A CA 1
ATOM 1247 C C . GLY A 1 167 ? -3.319 -3.096 14.418 1.00 98.12 167 GLY A C 1
ATOM 1248 O O . GLY A 1 167 ? -2.769 -4.077 13.922 1.00 98.12 167 GLY A O 1
ATOM 1249 N N . GLU A 1 168 ? -4.644 -3.058 14.591 1.00 97.81 168 GLU A N 1
ATOM 1250 C CA . GLU A 1 168 ? -5.501 -4.212 14.283 1.00 97.81 168 GLU A CA 1
ATOM 1251 C C . GLU A 1 168 ? -5.599 -4.495 12.771 1.00 97.81 168 GLU A C 1
ATOM 1253 O O . GLU A 1 168 ? -5.764 -5.639 12.345 1.00 97.81 168 GLU A O 1
ATOM 1258 N N . CYS A 1 169 ? -5.463 -3.456 11.940 1.00 98.25 169 CYS A N 1
ATOM 1259 C CA . CYS A 1 169 ? -5.392 -3.603 10.489 1.00 98.25 169 CYS A CA 1
ATOM 1260 C C . CYS A 1 169 ? -4.039 -4.200 10.073 1.00 98.25 169 CYS A C 1
ATOM 1262 O O . CYS A 1 169 ? -3.987 -5.031 9.170 1.00 98.25 169 CYS A O 1
ATOM 1264 N N . ALA A 1 170 ? -2.960 -3.788 10.744 1.00 98.38 170 ALA A N 1
ATOM 1265 C CA . ALA A 1 170 ? -1.596 -4.247 10.523 1.00 98.38 170 ALA A CA 1
ATOM 1266 C C . ALA A 1 170 ? -1.441 -5.739 10.867 1.00 98.38 170 ALA A C 1
ATOM 1268 O O . ALA A 1 170 ? -0.944 -6.507 10.046 1.00 98.38 170 ALA A O 1
ATOM 1269 N N . GLU A 1 171 ? -1.960 -6.180 12.020 1.00 98.06 171 GLU A N 1
ATOM 1270 C CA . GLU A 1 171 ? -1.986 -7.599 12.415 1.00 98.06 171 GLU A CA 1
ATOM 1271 C C . GLU A 1 171 ? -2.717 -8.472 11.387 1.00 98.06 171 GLU A C 1
ATOM 1273 O O . GLU A 1 171 ? -2.252 -9.567 11.057 1.00 98.06 171 GLU A O 1
ATOM 1278 N N . HIS A 1 172 ? -3.847 -7.989 10.861 1.00 97.62 172 HIS A N 1
ATOM 1279 C CA . HIS A 1 172 ? -4.601 -8.685 9.822 1.00 97.62 172 HIS A CA 1
ATOM 1280 C C . HIS A 1 172 ? -3.871 -8.671 8.468 1.00 97.62 172 HIS A C 1
ATOM 1282 O O . HIS A 1 172 ? -3.811 -9.695 7.791 1.00 97.62 172 HIS A O 1
ATOM 1288 N N . PHE A 1 173 ? -3.244 -7.557 8.082 1.00 98.31 173 PHE A N 1
ATOM 1289 C CA . PHE A 1 173 ? -2.445 -7.499 6.857 1.00 98.31 173 PHE A CA 1
ATOM 1290 C C . PHE A 1 173 ? -1.221 -8.430 6.933 1.00 98.31 173 PHE A C 1
ATOM 1292 O O . PHE A 1 173 ? -0.887 -9.082 5.951 1.00 98.31 173 PHE A O 1
ATOM 1299 N N . GLN A 1 174 ? -0.609 -8.604 8.110 1.00 98.12 174 GLN A N 1
ATOM 1300 C CA . GLN A 1 174 ? 0.440 -9.609 8.321 1.00 98.12 174 GLN A CA 1
ATOM 1301 C C . GLN A 1 174 ? -0.042 -11.057 8.162 1.00 98.12 174 GLN A C 1
ATOM 1303 O O . GLN A 1 174 ? 0.766 -11.915 7.809 1.00 98.12 174 GLN A O 1
ATOM 1308 N N . GLN A 1 175 ? -1.316 -11.351 8.440 1.00 97.75 175 GLN A N 1
ATOM 1309 C CA . GLN A 1 175 ? -1.916 -12.658 8.138 1.00 97.75 175 GLN A CA 1
ATOM 1310 C C . GLN A 1 175 ? -2.056 -12.816 6.621 1.00 97.75 175 GLN A C 1
ATOM 1312 O O . GLN A 1 175 ? -1.510 -13.758 6.053 1.00 97.75 175 GLN A O 1
ATOM 1317 N N . LEU A 1 176 ? -2.638 -11.811 5.960 1.00 97.81 176 LEU A N 1
ATOM 1318 C CA . LEU A 1 176 ? -2.791 -11.776 4.506 1.00 97.81 176 LEU A CA 1
ATOM 1319 C C . LEU A 1 176 ? -1.458 -11.929 3.749 1.00 97.81 176 LEU A C 1
ATOM 1321 O O . LEU A 1 176 ? -1.418 -12.650 2.761 1.00 97.81 176 LEU A O 1
ATOM 1325 N N . LEU A 1 177 ? -0.358 -11.331 4.224 1.00 97.56 177 LEU A N 1
ATOM 1326 C CA . LEU A 1 177 ? 0.973 -11.495 3.615 1.00 97.56 177 LEU A CA 1
ATOM 1327 C C . LEU A 1 177 ? 1.546 -12.921 3.719 1.00 97.56 177 LEU A C 1
ATOM 1329 O O . LEU A 1 177 ? 2.445 -13.255 2.948 1.00 97.56 177 LEU A O 1
ATOM 1333 N N . ARG A 1 178 ? 1.075 -13.751 4.661 1.00 96.62 178 ARG A N 1
ATOM 1334 C CA . ARG A 1 178 ? 1.474 -15.168 4.753 1.00 96.62 178 ARG A CA 1
ATOM 1335 C C . ARG A 1 178 ? 0.665 -16.040 3.801 1.00 96.62 178 ARG A C 1
ATOM 1337 O O . ARG A 1 178 ? 1.234 -16.920 3.165 1.00 96.62 178 ARG A O 1
ATOM 1344 N N . ASP A 1 179 ? -0.631 -15.765 3.694 1.00 96.62 179 ASP A N 1
ATOM 1345 C CA . ASP A 1 179 ? -1.560 -16.544 2.869 1.00 96.62 179 ASP A CA 1
ATOM 1346 C C . ASP A 1 179 ? -1.482 -16.154 1.379 1.00 96.62 179 ASP A C 1
ATOM 1348 O O . ASP A 1 179 ? -1.751 -16.968 0.496 1.00 96.62 179 ASP A O 1
ATOM 1352 N N . LEU A 1 180 ? -1.109 -14.902 1.095 1.00 97.25 180 LEU A N 1
ATOM 1353 C CA . LEU A 1 180 ? -1.018 -14.308 -0.238 1.00 97.25 180 LEU A CA 1
ATOM 1354 C C . LEU A 1 180 ? 0.254 -13.430 -0.338 1.00 97.25 180 LEU A C 1
ATOM 1356 O O . LEU A 1 180 ? 0.168 -12.201 -0.253 1.00 97.25 180 LEU A O 1
ATOM 1360 N N . PRO A 1 181 ? 1.450 -14.027 -0.506 1.00 97.25 181 PRO A N 1
ATOM 1361 C CA . PRO A 1 181 ? 2.717 -13.294 -0.503 1.00 97.25 181 PRO A CA 1
ATOM 1362 C C . PRO A 1 181 ? 2.870 -12.350 -1.717 1.00 97.25 181 PRO A C 1
ATOM 1364 O O . PRO A 1 181 ? 2.404 -12.699 -2.809 1.00 97.25 181 PRO A O 1
ATOM 1367 N N . PRO A 1 182 ? 3.549 -11.189 -1.572 1.00 97.88 182 PRO A N 1
ATOM 1368 C CA . PRO A 1 182 ? 3.713 -10.202 -2.642 1.00 97.88 182 PRO A CA 1
ATOM 1369 C C . PRO A 1 182 ? 4.329 -10.761 -3.924 1.00 97.88 182 PRO A C 1
ATOM 1371 O O . PRO A 1 182 ? 5.430 -11.312 -3.913 1.00 97.88 182 PRO A O 1
ATOM 1374 N N . GLN A 1 183 ? 3.641 -10.563 -5.049 1.00 98.44 183 GLN A N 1
ATOM 1375 C CA . GLN A 1 183 ? 4.157 -10.918 -6.369 1.00 98.44 183 GLN A CA 1
ATOM 1376 C C . GLN A 1 183 ? 4.912 -9.730 -6.964 1.00 98.44 183 GLN A C 1
ATOM 1378 O O . GLN A 1 183 ? 4.332 -8.689 -7.246 1.00 98.44 183 GLN A O 1
ATOM 1383 N N . THR A 1 184 ? 6.224 -9.877 -7.141 1.00 98.38 184 THR A N 1
ATOM 1384 C CA . THR A 1 184 ? 7.117 -8.775 -7.544 1.00 98.38 184 THR A CA 1
ATOM 1385 C C . THR A 1 184 ? 7.760 -8.987 -8.914 1.00 98.38 184 THR A C 1
ATOM 1387 O O . THR A 1 184 ? 8.747 -8.340 -9.229 1.00 98.38 184 THR A O 1
ATOM 1390 N N . SER A 1 185 ? 7.282 -9.924 -9.736 1.00 98.19 185 SER A N 1
ATOM 1391 C CA . SER A 1 185 ? 7.925 -10.266 -11.018 1.00 98.19 185 SER A CA 1
ATOM 1392 C C . SER A 1 185 ? 7.742 -9.226 -12.128 1.00 98.19 185 SER A C 1
ATOM 1394 O O . SER A 1 185 ? 8.566 -9.190 -13.033 1.00 98.19 185 SER A O 1
ATOM 1396 N N . SER A 1 186 ? 6.697 -8.397 -12.068 1.00 98.50 186 SER A N 1
ATOM 1397 C CA . SER A 1 186 ? 6.389 -7.332 -13.035 1.00 98.50 186 SER A CA 1
ATOM 1398 C C . SER A 1 186 ? 5.337 -6.372 -12.469 1.00 98.50 186 SER A C 1
ATOM 1400 O O . SER A 1 186 ? 4.708 -6.675 -11.448 1.00 98.50 186 SER A O 1
ATOM 1402 N N . ARG A 1 187 ? 5.079 -5.248 -13.152 1.00 97.25 187 ARG A N 1
ATOM 1403 C CA . ARG A 1 187 ? 3.945 -4.343 -12.875 1.00 97.25 187 ARG A CA 1
ATOM 1404 C C . ARG A 1 187 ? 2.618 -5.090 -12.775 1.00 97.25 187 ARG A C 1
ATOM 1406 O O . ARG A 1 187 ? 1.909 -4.935 -11.786 1.00 97.25 187 ARG A O 1
ATOM 1413 N N . LEU A 1 188 ? 2.305 -5.911 -13.780 1.00 96.69 188 LEU A N 1
ATOM 1414 C CA . LEU A 1 188 ? 1.051 -6.667 -13.844 1.00 96.69 188 LEU A CA 1
ATOM 1415 C C . LEU A 1 188 ? 0.915 -7.622 -12.651 1.00 96.69 188 LEU A C 1
ATOM 1417 O O . LEU A 1 188 ? -0.142 -7.678 -12.026 1.00 96.69 188 LEU A O 1
ATOM 1421 N N . ALA A 1 189 ? 1.996 -8.321 -12.291 1.00 98.31 189 ALA A N 1
ATOM 1422 C CA . ALA A 1 189 ? 2.005 -9.211 -11.135 1.00 98.31 189 ALA A CA 1
ATOM 1423 C C . ALA A 1 189 ? 1.805 -8.444 -9.815 1.00 98.31 189 ALA A C 1
ATOM 1425 O O . ALA A 1 189 ? 0.999 -8.862 -8.986 1.00 98.31 189 ALA A O 1
ATOM 1426 N N . ALA A 1 190 ? 2.480 -7.303 -9.643 1.00 98.50 190 ALA A N 1
ATOM 1427 C CA . ALA A 1 190 ? 2.393 -6.481 -8.437 1.00 98.50 190 ALA A CA 1
ATOM 1428 C C . ALA A 1 190 ? 1.013 -5.830 -8.255 1.00 98.50 190 ALA A C 1
ATOM 1430 O O . ALA A 1 190 ? 0.437 -5.903 -7.168 1.00 98.50 190 ALA A O 1
ATOM 1431 N N . ALA A 1 191 ? 0.465 -5.225 -9.312 1.00 98.00 191 ALA A N 1
ATOM 1432 C CA . ALA A 1 191 ? -0.843 -4.576 -9.276 1.00 98.00 191 ALA A CA 1
ATOM 1433 C C . ALA A 1 191 ? -1.986 -5.600 -9.143 1.00 98.00 191 ALA A C 1
ATOM 1435 O O . ALA A 1 191 ? -2.879 -5.424 -8.313 1.00 98.00 191 ALA A O 1
ATOM 1436 N N . GLY A 1 192 ? -1.918 -6.714 -9.884 1.00 98.00 192 GLY A N 1
ATOM 1437 C CA . GLY A 1 192 ? -2.885 -7.809 -9.778 1.00 98.00 192 GLY A CA 1
ATOM 1438 C C . GLY A 1 192 ? -2.889 -8.459 -8.391 1.00 98.00 192 GLY A C 1
ATOM 1439 O O . GLY A 1 192 ? -3.955 -8.658 -7.806 1.00 98.00 192 GLY A O 1
ATOM 1440 N N . TRP A 1 193 ? -1.707 -8.712 -7.813 1.00 98.69 193 TRP A N 1
ATOM 1441 C CA . TRP A 1 193 ? -1.590 -9.191 -6.432 1.00 98.69 193 TRP A CA 1
ATOM 1442 C C . TRP A 1 193 ? -2.193 -8.203 -5.426 1.00 98.69 193 TRP A C 1
ATOM 1444 O O . TRP A 1 193 ? -2.949 -8.618 -4.546 1.00 98.69 193 TRP A O 1
ATOM 1454 N N . LEU A 1 194 ? -1.903 -6.904 -5.559 1.00 98.62 194 LEU A N 1
ATOM 1455 C CA . LEU A 1 194 ? -2.419 -5.899 -4.631 1.00 98.62 194 LEU A CA 1
ATOM 1456 C C . LEU A 1 194 ? -3.946 -5.778 -4.721 1.00 98.62 194 LEU A C 1
ATOM 1458 O O . LEU A 1 194 ? -4.604 -5.635 -3.691 1.00 98.62 194 LEU A O 1
ATOM 1462 N N . CYS A 1 195 ? -4.520 -5.893 -5.920 1.00 98.56 195 CYS A N 1
ATOM 1463 C CA . CYS A 1 195 ? -5.969 -5.953 -6.095 1.00 98.56 195 CYS A CA 1
ATOM 1464 C C . CYS A 1 195 ? -6.582 -7.184 -5.417 1.00 98.56 195 CYS A C 1
ATOM 1466 O O . CYS A 1 195 ? -7.513 -7.039 -4.625 1.00 98.56 195 CYS A O 1
ATOM 1468 N N . ALA A 1 196 ? -6.009 -8.375 -5.621 1.00 98.44 196 ALA A N 1
ATOM 1469 C CA . ALA A 1 196 ? -6.455 -9.585 -4.932 1.00 98.44 196 ALA A CA 1
ATOM 1470 C C . ALA A 1 196 ? -6.360 -9.442 -3.397 1.00 98.44 196 ALA A C 1
ATOM 1472 O O . ALA A 1 196 ? -7.287 -9.820 -2.677 1.00 98.44 196 ALA A O 1
ATOM 1473 N N . ALA A 1 197 ? -5.281 -8.838 -2.887 1.00 98.50 197 ALA A N 1
ATOM 1474 C CA . ALA A 1 197 ? -5.104 -8.543 -1.466 1.00 98.50 197 ALA A CA 1
ATOM 1475 C C . ALA A 1 197 ? -6.157 -7.544 -0.938 1.00 98.50 197 ALA A C 1
ATOM 1477 O O . ALA A 1 197 ? -6.758 -7.779 0.114 1.00 98.50 197 ALA A O 1
ATOM 1478 N N . HIS A 1 198 ? -6.441 -6.468 -1.677 1.00 98.44 198 HIS A N 1
ATOM 1479 C CA . HIS A 1 198 ? -7.497 -5.511 -1.336 1.00 98.44 198 HIS A CA 1
ATOM 1480 C C . HIS A 1 198 ? -8.875 -6.197 -1.346 1.00 98.44 198 HIS A C 1
ATOM 1482 O O . HIS A 1 198 ? -9.637 -6.036 -0.395 1.00 98.44 198 HIS A O 1
ATOM 1488 N N . ASN A 1 199 ? -9.166 -7.071 -2.314 1.00 98.56 199 ASN A N 1
ATOM 1489 C CA . ASN A 1 199 ? -10.419 -7.829 -2.349 1.00 98.56 199 ASN A CA 1
ATOM 1490 C C . ASN A 1 199 ? -10.579 -8.800 -1.165 1.00 98.56 199 ASN A C 1
ATOM 1492 O O . ASN A 1 199 ? -11.688 -8.941 -0.649 1.00 98.56 199 ASN A O 1
ATOM 1496 N N . ARG A 1 200 ? -9.495 -9.381 -0.624 1.00 98.38 200 ARG A N 1
ATOM 1497 C CA . ARG A 1 200 ? -9.563 -10.118 0.660 1.00 98.38 200 ARG A CA 1
ATOM 1498 C C . ARG A 1 200 ? -9.946 -9.215 1.837 1.00 98.38 200 ARG A C 1
ATOM 1500 O O . ARG A 1 200 ? -10.686 -9.646 2.723 1.00 98.38 200 ARG A O 1
ATOM 1507 N N . VAL A 1 201 ? -9.488 -7.962 1.846 1.00 98.06 201 VAL A N 1
ATOM 1508 C CA . VAL A 1 201 ? -9.902 -6.965 2.847 1.00 98.06 201 VAL A CA 1
ATOM 1509 C C . VAL A 1 201 ? -11.356 -6.528 2.626 1.00 98.06 201 VAL A C 1
ATOM 1511 O O . VAL A 1 201 ? -12.097 -6.442 3.605 1.00 98.06 201 VAL A O 1
ATOM 1514 N N . ASN A 1 202 ? -11.797 -6.339 1.378 1.00 98.12 202 ASN A N 1
ATOM 1515 C CA . ASN A 1 202 ? -13.190 -6.025 1.040 1.00 98.12 202 ASN A CA 1
ATOM 1516 C C . ASN A 1 202 ? -14.143 -7.125 1.519 1.00 98.12 202 ASN A C 1
ATOM 1518 O O . ASN A 1 202 ? -15.065 -6.828 2.279 1.00 98.12 202 ASN A O 1
ATOM 1522 N N . ALA A 1 203 ? -13.860 -8.389 1.190 1.00 97.94 203 ALA A N 1
ATOM 1523 C CA . ALA A 1 203 ? -14.655 -9.537 1.622 1.00 97.94 203 ALA A CA 1
ATOM 1524 C C . ALA A 1 203 ? -14.779 -9.619 3.156 1.00 97.94 203 ALA A C 1
ATOM 1526 O O . ALA A 1 203 ? -15.882 -9.769 3.681 1.00 97.94 203 ALA A O 1
ATOM 1527 N N . ARG A 1 204 ? -13.676 -9.427 3.901 1.00 96.38 204 ARG A N 1
ATOM 1528 C CA . ARG A 1 204 ? -13.704 -9.370 5.378 1.00 96.38 204 ARG A CA 1
ATOM 1529 C C . ARG A 1 204 ? -14.559 -8.219 5.919 1.00 96.38 204 ARG A C 1
ATOM 1531 O O . ARG A 1 204 ? -15.124 -8.342 7.003 1.00 96.38 204 ARG A O 1
ATOM 1538 N N . LEU A 1 205 ? -14.609 -7.092 5.214 1.00 96.19 205 LEU A N 1
ATOM 1539 C CA . LEU A 1 205 ? -15.386 -5.910 5.596 1.00 96.19 205 LEU A CA 1
ATOM 1540 C C . LEU A 1 205 ? -16.824 -5.923 5.042 1.00 96.19 205 LEU A C 1
ATOM 1542 O O . LEU A 1 205 ? -17.533 -4.935 5.222 1.00 96.19 205 LEU A O 1
ATOM 1546 N N . GLY A 1 206 ? -17.256 -6.998 4.371 1.00 97.31 206 GLY A N 1
ATOM 1547 C CA . GLY A 1 206 ? -18.584 -7.086 3.751 1.00 97.31 206 GLY A CA 1
ATOM 1548 C C . GLY A 1 206 ? -18.790 -6.120 2.578 1.00 97.31 206 GLY A C 1
ATOM 1549 O O . GLY A 1 206 ? -19.920 -5.732 2.297 1.00 97.31 206 GLY A O 1
ATOM 1550 N N . LYS A 1 207 ? -17.705 -5.691 1.924 1.00 96.88 207 LYS A N 1
ATOM 1551 C CA . LYS A 1 207 ? -17.724 -4.830 0.734 1.00 96.88 207 LYS A CA 1
ATOM 1552 C C . LYS A 1 207 ? -17.776 -5.670 -0.542 1.00 96.88 207 LYS A C 1
ATOM 1554 O O . LYS A 1 207 ? -17.311 -6.809 -0.546 1.00 96.88 207 LYS A O 1
ATOM 1559 N N . ALA A 1 208 ? -18.295 -5.083 -1.620 1.00 97.25 208 ALA A N 1
ATOM 1560 C CA . ALA A 1 208 ? -18.267 -5.690 -2.947 1.00 97.25 208 ALA A CA 1
ATOM 1561 C C . ALA A 1 208 ? -16.828 -5.969 -3.424 1.00 97.25 208 ALA A C 1
ATOM 1563 O O . ALA A 1 208 ? -15.863 -5.351 -2.962 1.00 97.25 208 ALA A O 1
ATOM 1564 N N . GLU A 1 209 ? -16.690 -6.922 -4.342 1.00 97.19 209 GLU A N 1
ATOM 1565 C CA . GLU A 1 209 ? -15.416 -7.236 -4.983 1.00 97.19 209 GLU A CA 1
ATOM 1566 C C . GLU A 1 209 ? -15.106 -6.216 -6.088 1.00 97.19 209 GLU A C 1
ATOM 1568 O O . GLU A 1 209 ? -15.967 -5.909 -6.913 1.00 97.19 209 GLU A O 1
ATOM 1573 N N . PHE A 1 210 ? -13.876 -5.698 -6.118 1.00 96.75 210 PHE A N 1
ATOM 1574 C CA . PHE A 1 210 ? -13.432 -4.795 -7.174 1.00 96.75 210 PHE A CA 1
ATOM 1575 C C . PHE A 1 210 ? -12.917 -5.596 -8.390 1.00 96.75 210 PHE A C 1
ATOM 1577 O O . PHE A 1 210 ? -12.056 -6.463 -8.211 1.00 96.75 210 PHE A O 1
ATOM 1584 N N . PRO A 1 211 ? -13.376 -5.308 -9.622 1.00 96.12 211 PRO A N 1
ATOM 1585 C CA . PRO A 1 211 ? -12.919 -5.988 -10.836 1.00 96.12 211 PRO A CA 1
ATOM 1586 C C . PRO A 1 211 ? -11.478 -5.576 -11.196 1.00 96.12 211 PRO A C 1
ATOM 1588 O O . PRO A 1 211 ? -11.221 -4.453 -11.628 1.00 96.12 211 PRO A O 1
ATOM 1591 N N . CYS A 1 212 ? -10.508 -6.474 -10.984 1.00 95.75 212 CYS A N 1
ATOM 1592 C CA . CYS A 1 212 ? -9.074 -6.161 -11.095 1.00 95.75 212 CYS A CA 1
ATOM 1593 C C . CYS A 1 212 ? -8.583 -5.814 -12.513 1.00 95.75 212 CYS A C 1
ATOM 1595 O O . CYS A 1 212 ? -7.500 -5.251 -12.658 1.00 95.75 212 CYS A O 1
ATOM 1597 N N . ASP A 1 213 ? -9.365 -6.109 -13.547 1.00 92.75 213 ASP A N 1
ATOM 1598 C CA . ASP A 1 213 ? -9.163 -5.654 -14.926 1.00 92.75 213 ASP A CA 1
ATOM 1599 C C . ASP A 1 213 ? -9.393 -4.139 -15.101 1.00 92.75 213 ASP A C 1
ATOM 1601 O O . ASP A 1 213 ? -8.883 -3.551 -16.052 1.00 92.75 213 ASP A O 1
ATOM 1605 N N . LYS A 1 214 ? -10.076 -3.476 -14.154 1.00 91.69 214 LYS A N 1
ATOM 1606 C CA . LYS A 1 214 ? -10.396 -2.033 -14.191 1.00 91.69 214 LYS A CA 1
ATOM 1607 C C . LYS A 1 214 ? -9.479 -1.148 -13.342 1.00 91.69 214 LYS A C 1
ATOM 1609 O O . LYS A 1 214 ? -9.813 0.007 -13.052 1.00 91.69 214 LYS A O 1
ATOM 1614 N N . LEU A 1 215 ? -8.320 -1.663 -12.922 1.00 90.44 215 LEU A N 1
ATOM 1615 C CA . LEU A 1 215 ? -7.357 -0.897 -12.119 1.00 90.44 215 LEU A CA 1
ATOM 1616 C C . LEU A 1 215 ? -6.916 0.394 -12.822 1.00 90.44 215 LEU A C 1
ATOM 1618 O O . LEU A 1 215 ? -6.939 1.448 -12.191 1.00 90.44 215 LEU A O 1
ATOM 1622 N N . ASP A 1 216 ? -6.589 0.326 -14.114 1.00 85.25 216 ASP A N 1
ATOM 1623 C CA . ASP A 1 216 ? -6.127 1.479 -14.902 1.00 85.25 216 ASP A CA 1
ATOM 1624 C C . ASP A 1 216 ? -7.233 2.527 -15.148 1.00 85.25 216 ASP A C 1
ATOM 1626 O O . ASP A 1 216 ? -6.936 3.704 -15.343 1.00 85.25 216 ASP A O 1
ATOM 1630 N N . GLU A 1 217 ? -8.511 2.127 -15.100 1.00 87.75 217 GLU A N 1
ATOM 1631 C CA . GLU A 1 217 ? -9.659 3.044 -15.198 1.00 87.75 217 GLU A CA 1
ATOM 1632 C C . GLU A 1 217 ? -9.879 3.824 -13.889 1.00 87.75 217 GLU A C 1
ATOM 1634 O O . GLU A 1 217 ? -10.297 4.981 -13.908 1.00 87.75 217 GLU A O 1
ATOM 1639 N N . THR A 1 218 ? -9.594 3.192 -12.745 1.00 85.94 218 THR A N 1
ATOM 1640 C CA . THR A 1 218 ? -9.885 3.728 -11.400 1.00 85.94 218 THR A CA 1
ATOM 1641 C C . THR A 1 218 ? -8.691 4.464 -10.789 1.00 85.94 218 THR A C 1
ATOM 1643 O O . THR A 1 218 ? -8.834 5.480 -10.101 1.00 85.94 218 THR A O 1
ATOM 1646 N N . TYR A 1 219 ? -7.480 3.961 -11.020 1.00 84.94 219 TYR A N 1
ATOM 1647 C CA . TYR A 1 219 ? -6.258 4.469 -10.417 1.00 84.94 219 TYR A CA 1
ATOM 1648 C C . TYR A 1 219 ? -5.344 5.076 -11.476 1.00 84.94 219 TYR A C 1
ATOM 1650 O O . TYR A 1 219 ? -4.410 4.430 -11.940 1.00 84.94 219 TYR A O 1
ATOM 1658 N N . ASP A 1 220 ? -5.545 6.368 -11.766 1.00 84.19 220 ASP A N 1
ATOM 1659 C CA . ASP A 1 220 ? -4.567 7.139 -12.543 1.00 84.19 220 ASP A CA 1
ATOM 1660 C C . ASP A 1 220 ? -3.157 6.944 -11.956 1.00 84.19 220 ASP A C 1
ATOM 1662 O O . ASP A 1 220 ? -2.889 7.265 -10.788 1.00 84.19 220 ASP A O 1
ATOM 1666 N N . CYS A 1 221 ? -2.277 6.367 -12.773 1.00 82.94 221 CYS A N 1
ATOM 1667 C CA . CYS A 1 221 ? -0.879 6.131 -12.447 1.00 82.94 221 CYS A CA 1
ATOM 1668 C C . CYS A 1 221 ? -0.034 7.409 -12.581 1.00 82.94 221 CYS A C 1
ATOM 1670 O O . CYS A 1 221 ? 1.109 7.441 -12.125 1.00 82.94 221 CYS A O 1
ATOM 1672 N N . GLY A 1 222 ? -0.557 8.466 -13.209 1.00 82.12 222 GLY A N 1
ATOM 1673 C CA . GLY A 1 222 ? 0.196 9.673 -13.545 1.00 82.12 222 GLY A CA 1
ATOM 1674 C C . GLY A 1 222 ? 1.198 9.446 -14.681 1.00 82.12 222 GLY A C 1
ATOM 1675 O O . GLY A 1 222 ? 2.166 10.192 -14.817 1.00 82.12 222 GLY A O 1
ATOM 1676 N N . CYS A 1 223 ? 1.002 8.405 -15.498 1.00 78.94 223 CYS A N 1
ATOM 1677 C CA . CYS A 1 223 ? 1.933 8.010 -16.562 1.00 78.94 223 CYS A CA 1
ATOM 1678 C C . CYS A 1 223 ? 1.945 8.966 -17.777 1.00 78.94 223 CYS A C 1
ATOM 1680 O O . CYS A 1 223 ? 2.750 8.785 -18.694 1.00 78.94 223 CYS A O 1
ATOM 1682 N N . GLY A 1 224 ? 1.072 9.980 -17.783 1.00 75.94 224 GLY A N 1
ATOM 1683 C CA . GLY A 1 224 ? 0.813 10.849 -18.929 1.00 75.94 224 GLY A CA 1
ATOM 1684 C C . GLY A 1 224 ? -0.059 10.172 -19.996 1.00 75.94 224 GLY A C 1
ATOM 1685 O O . GLY A 1 224 ? -0.458 9.017 -19.835 1.00 75.94 224 GLY A O 1
ATOM 1686 N N . PRO A 1 225 ? -0.377 10.870 -21.102 1.00 71.31 225 PRO A N 1
ATOM 1687 C CA . PRO A 1 225 ? -1.088 10.256 -22.216 1.00 71.31 225 PRO A CA 1
ATOM 1688 C C . PRO A 1 225 ? -0.249 9.116 -22.823 1.00 71.31 225 PRO A C 1
ATOM 1690 O O . PRO A 1 225 ? 0.980 9.237 -22.891 1.00 71.31 225 PRO A O 1
ATOM 1693 N N . PRO A 1 226 ? -0.879 8.036 -23.324 1.00 63.34 226 PRO A N 1
ATOM 1694 C CA . PRO A 1 226 ? -0.157 6.935 -23.950 1.00 63.34 226 PRO A CA 1
ATOM 1695 C C . PRO A 1 226 ? 0.698 7.453 -25.114 1.00 63.34 226 PRO A C 1
ATOM 1697 O O . PRO A 1 226 ? 0.215 8.164 -26.002 1.00 63.34 226 PRO A O 1
ATOM 1700 N N . LYS A 1 227 ? 1.992 7.106 -25.110 1.00 51.06 227 LYS A N 1
ATOM 1701 C CA . LYS A 1 227 ? 2.932 7.525 -26.158 1.00 51.06 227 LYS A CA 1
ATOM 1702 C C . LYS A 1 227 ? 2.469 6.967 -27.507 1.00 51.06 227 LYS A C 1
ATOM 1704 O O . LYS A 1 227 ? 2.373 5.756 -27.678 1.00 51.06 227 LYS A O 1
ATOM 1709 N N . LYS A 1 228 ? 2.216 7.842 -28.488 1.00 49.31 228 LYS A N 1
ATOM 1710 C CA . LYS A 1 228 ? 1.764 7.466 -29.844 1.00 49.31 228 LYS A CA 1
ATOM 1711 C C . LYS A 1 228 ? 2.888 6.883 -30.728 1.00 49.31 228 LYS A C 1
ATOM 1713 O O . LYS A 1 228 ? 3.136 7.391 -31.816 1.00 49.31 228 LYS A O 1
ATOM 1718 N N . THR A 1 229 ? 3.541 5.813 -30.279 1.00 44.31 229 THR A N 1
ATOM 1719 C CA . THR A 1 229 ? 4.509 4.985 -31.034 1.00 44.31 229 THR A CA 1
ATOM 1720 C C . THR A 1 229 ? 4.565 3.605 -30.362 1.00 44.31 229 THR A C 1
ATOM 1722 O O . THR A 1 229 ? 4.803 3.560 -29.161 1.00 44.31 229 THR A O 1
ATOM 1725 N N . SER A 1 230 ? 4.367 2.457 -31.013 1.00 39.97 230 SER A N 1
ATOM 1726 C CA . SER A 1 230 ? 4.256 2.151 -32.448 1.00 39.97 230 SER A CA 1
ATOM 1727 C C . SER A 1 230 ? 3.216 1.044 -32.676 1.00 39.97 230 SER A C 1
ATOM 1729 O O . SER A 1 230 ? 2.791 0.392 -31.728 1.00 39.97 230 SER A O 1
ATOM 1731 N N . LYS A 1 231 ? 2.792 0.831 -33.931 1.00 39.81 231 LYS A N 1
ATOM 1732 C CA . LYS A 1 231 ? 1.780 -0.177 -34.305 1.00 39.81 231 LYS A CA 1
ATOM 1733 C C . LYS A 1 231 ? 2.117 -1.568 -33.740 1.00 39.81 231 LYS A C 1
ATOM 1735 O O . LYS A 1 231 ? 3.120 -2.152 -34.143 1.00 39.81 231 LYS A O 1
ATOM 1740 N N . VAL A 1 232 ? 1.237 -2.123 -32.905 1.00 39.75 232 VAL A N 1
ATOM 1741 C CA . VAL A 1 232 ? 1.195 -3.572 -32.654 1.00 39.75 232 VAL A CA 1
ATOM 1742 C C . VAL A 1 232 ? 0.731 -4.254 -33.952 1.00 39.75 232 VAL A C 1
ATOM 1744 O O . VAL A 1 232 ? -0.263 -3.801 -34.529 1.00 39.75 232 VAL A O 1
ATOM 1747 N N . PRO A 1 233 ? 1.422 -5.291 -34.463 1.00 41.19 233 PRO A N 1
ATOM 1748 C CA . PRO A 1 233 ? 0.967 -6.025 -35.641 1.00 41.19 233 PRO A CA 1
ATOM 1749 C C . PRO A 1 233 ? -0.379 -6.727 -35.376 1.00 41.19 233 PRO A C 1
ATOM 1751 O O . PRO A 1 233 ? -0.518 -7.394 -34.349 1.00 41.19 233 PRO A O 1
ATOM 1754 N N . PRO A 1 234 ? -1.375 -6.609 -36.272 1.00 45.03 234 PRO A N 1
ATOM 1755 C CA . PRO A 1 234 ? -2.690 -7.206 -36.070 1.00 45.03 234 PRO A CA 1
ATOM 1756 C C . PRO A 1 234 ? -2.673 -8.702 -36.421 1.00 45.03 234 PRO A C 1
ATOM 1758 O O . PRO A 1 234 ? -3.081 -9.089 -37.514 1.00 45.03 234 PRO A O 1
ATOM 1761 N N . THR A 1 235 ? -2.208 -9.545 -35.493 1.00 47.81 235 THR A N 1
ATOM 1762 C CA . THR A 1 235 ? -2.204 -11.012 -35.694 1.00 47.81 235 THR A CA 1
ATOM 1763 C C . THR A 1 235 ? -2.636 -11.839 -34.476 1.00 47.81 235 THR A C 1
ATOM 1765 O O . THR A 1 235 ? -2.578 -13.060 -34.538 1.00 47.81 235 THR A O 1
ATOM 1768 N N . LEU A 1 236 ? -3.088 -11.215 -33.379 1.00 50.91 236 LEU A N 1
ATOM 1769 C CA . LEU A 1 236 ? -3.588 -11.913 -32.176 1.00 50.91 236 LEU A CA 1
ATOM 1770 C C . LEU A 1 236 ? -4.914 -11.327 -31.649 1.00 50.91 236 LEU A C 1
ATOM 1772 O O . LEU A 1 236 ? -5.128 -11.235 -30.445 1.00 50.91 236 LEU A O 1
ATOM 1776 N N . ILE A 1 237 ? -5.813 -10.925 -32.553 1.00 41.09 237 ILE A N 1
ATOM 1777 C CA . ILE A 1 237 ? -7.206 -10.602 -32.209 1.00 41.09 237 ILE A CA 1
ATOM 1778 C C . ILE A 1 237 ? -8.101 -11.659 -32.860 1.00 41.09 237 ILE A C 1
ATOM 1780 O O . ILE A 1 237 ? -8.237 -11.687 -34.083 1.00 41.09 237 ILE A O 1
ATOM 1784 N N . HIS A 1 238 ? -8.702 -12.523 -32.040 1.00 44.09 238 HIS A N 1
ATOM 1785 C CA . HIS A 1 238 ? -9.829 -13.352 -32.466 1.00 44.09 238 HIS A CA 1
ATOM 1786 C C . HIS A 1 238 ? -11.078 -12.460 -32.619 1.00 44.09 238 HIS A C 1
ATOM 1788 O O . HIS A 1 238 ? -11.349 -11.657 -31.725 1.00 44.09 238 HIS A O 1
ATOM 1794 N N . PRO A 1 239 ? -11.833 -12.554 -33.728 1.00 41.72 239 PRO A N 1
ATOM 1795 C CA . PRO A 1 239 ? -12.924 -11.626 -34.009 1.00 41.72 239 PRO A CA 1
ATOM 1796 C C . PRO A 1 239 ? -14.279 -12.131 -33.477 1.00 41.72 239 PRO A C 1
ATOM 1798 O O . PRO A 1 239 ? -15.073 -12.639 -34.262 1.00 41.72 239 PRO A O 1
ATOM 1801 N N . GLU A 1 240 ? -14.573 -11.971 -32.178 1.00 45.81 240 GLU A N 1
ATOM 1802 C CA . GLU A 1 240 ? -15.941 -12.240 -31.668 1.00 45.81 240 GLU A CA 1
ATOM 1803 C C . GLU A 1 240 ? -16.446 -11.366 -30.494 1.00 45.81 240 GLU A C 1
ATOM 1805 O O . GLU A 1 240 ? -17.519 -11.623 -29.968 1.00 45.81 240 GLU A O 1
ATOM 1810 N N . GLU A 1 241 ? -15.766 -10.278 -30.108 1.00 42.72 241 GLU A N 1
ATOM 1811 C CA . GLU A 1 241 ? -16.314 -9.325 -29.114 1.00 42.72 241 GLU A CA 1
ATOM 1812 C C . GLU A 1 241 ? -16.387 -7.896 -29.658 1.00 42.72 241 GLU A C 1
ATOM 1814 O O . GLU A 1 241 ? -15.736 -6.960 -29.193 1.00 42.72 241 GLU A O 1
ATOM 1819 N N . ALA A 1 242 ? -17.229 -7.737 -30.678 1.00 40.50 242 ALA A N 1
ATOM 1820 C CA . ALA A 1 242 ? -17.608 -6.446 -31.235 1.00 40.50 242 ALA A CA 1
ATOM 1821 C C . ALA A 1 242 ? -19.133 -6.320 -31.404 1.00 40.50 242 ALA A C 1
ATOM 1823 O O . ALA A 1 242 ? -19.571 -5.877 -32.453 1.00 40.50 242 ALA A O 1
ATOM 1824 N N . ASP A 1 243 ? -19.925 -6.694 -30.385 1.00 45.31 243 ASP A N 1
ATOM 1825 C CA . ASP A 1 243 ? -21.342 -6.292 -30.263 1.00 45.31 243 ASP A CA 1
ATOM 1826 C C . ASP A 1 243 ? -21.913 -6.507 -28.839 1.00 45.31 243 ASP A C 1
ATOM 1828 O O . ASP A 1 243 ? -22.712 -7.403 -28.576 1.00 45.31 243 ASP A O 1
ATOM 1832 N N . ALA A 1 244 ? -21.513 -5.656 -27.883 1.00 37.38 244 ALA A N 1
ATOM 1833 C CA . ALA A 1 244 ? -22.139 -5.591 -26.552 1.00 37.38 244 ALA A CA 1
ATOM 1834 C C . ALA A 1 244 ? -21.961 -4.217 -25.869 1.00 37.38 244 ALA A C 1
ATOM 1836 O O . ALA A 1 244 ? -21.274 -4.085 -24.856 1.00 37.38 244 ALA A O 1
ATOM 1837 N N . LYS A 1 245 ? -22.602 -3.162 -26.394 1.00 36.78 245 LYS A N 1
ATOM 1838 C CA . LYS A 1 245 ? -22.790 -1.897 -25.651 1.00 36.78 245 LYS A CA 1
ATOM 1839 C C . LYS A 1 245 ? -24.249 -1.455 -25.630 1.00 36.78 245 LYS A C 1
ATOM 1841 O O . LYS A 1 245 ? -24.653 -0.540 -26.341 1.00 36.78 245 LYS A O 1
ATOM 1846 N N . ALA A 1 246 ? -25.011 -2.075 -24.733 1.00 36.88 246 ALA A N 1
ATOM 1847 C CA . ALA A 1 246 ? -26.305 -1.584 -24.278 1.00 36.88 246 ALA A CA 1
ATOM 1848 C C . ALA A 1 246 ? -26.320 -1.515 -22.742 1.00 36.88 246 ALA A C 1
ATOM 1850 O O . ALA A 1 246 ? -26.080 -2.515 -22.077 1.00 36.88 246 ALA A O 1
ATOM 1851 N N . ASN A 1 247 ? -26.606 -0.322 -22.213 1.00 38.88 247 ASN A N 1
ATOM 1852 C CA . ASN A 1 247 ? -26.965 -0.010 -20.824 1.00 38.88 247 ASN A CA 1
ATOM 1853 C C . ASN A 1 247 ? -26.208 -0.718 -19.683 1.00 38.88 247 ASN A C 1
ATOM 1855 O O . ASN A 1 247 ? -26.605 -1.787 -19.223 1.00 38.88 247 ASN A O 1
ATOM 1859 N N . HIS A 1 248 ? -25.304 0.023 -19.033 1.00 31.61 248 HIS A N 1
ATOM 1860 C CA . HIS A 1 248 ? -25.166 -0.127 -17.586 1.00 31.61 248 HIS A CA 1
ATOM 1861 C C . HIS A 1 248 ? -25.054 1.222 -16.870 1.00 31.61 248 HIS A C 1
ATOM 1863 O O . HIS A 1 248 ? -24.024 1.891 -16.888 1.00 31.61 248 HIS A O 1
ATOM 1869 N N . SER A 1 249 ? -26.155 1.620 -16.233 1.00 40.38 249 SER A N 1
ATOM 1870 C CA . SER A 1 249 ? -26.179 2.656 -15.207 1.00 40.38 249 SER A CA 1
ATOM 1871 C C . SER A 1 249 ? -25.643 2.054 -13.909 1.00 40.38 249 SER A C 1
ATOM 1873 O O . SER A 1 249 ? -26.397 1.426 -13.163 1.00 40.38 249 SER A O 1
ATOM 1875 N N . GLN A 1 250 ? -24.347 2.210 -13.655 1.00 34.94 250 GLN A N 1
ATOM 1876 C CA . GLN A 1 250 ? -23.717 1.738 -12.425 1.00 34.94 250 GLN A CA 1
ATOM 1877 C C . GLN A 1 250 ? -23.507 2.922 -11.477 1.00 34.94 250 GLN A C 1
ATOM 1879 O O . GLN A 1 250 ? -22.967 3.955 -11.870 1.00 34.94 250 GLN A O 1
ATOM 1884 N N . GLY A 1 251 ? -23.996 2.791 -10.241 1.00 31.72 251 GLY A N 1
ATOM 1885 C CA . GLY A 1 251 ? -23.795 3.801 -9.206 1.00 31.72 251 GLY A CA 1
ATOM 1886 C C . GLY A 1 251 ? -22.313 3.925 -8.863 1.00 31.72 251 GLY A C 1
ATOM 1887 O O . GLY A 1 251 ? -21.611 2.920 -8.771 1.00 31.72 251 GLY A O 1
ATOM 1888 N N . SER A 1 252 ? -21.844 5.156 -8.677 1.00 32.47 252 SER A N 1
ATOM 1889 C CA . SER A 1 252 ? -20.466 5.454 -8.291 1.00 32.47 252 SER A CA 1
ATOM 1890 C C . SER A 1 252 ? -20.215 5.053 -6.835 1.00 32.47 252 SER A C 1
ATOM 1892 O O . SER A 1 252 ? -20.364 5.864 -5.918 1.00 32.47 252 SER A O 1
ATOM 1894 N N . GLU A 1 253 ? -19.844 3.797 -6.611 1.00 47.06 253 GLU A N 1
ATOM 1895 C CA . GLU A 1 253 ? -19.197 3.406 -5.362 1.00 47.06 253 GLU A CA 1
ATOM 1896 C C . GLU A 1 253 ? -17.783 4.009 -5.330 1.00 47.06 253 GLU A C 1
ATOM 1898 O O . GLU A 1 253 ? -16.993 3.826 -6.256 1.00 47.06 253 GLU A O 1
ATOM 1903 N N . ASP A 1 254 ? -17.478 4.776 -4.279 1.00 49.28 254 ASP A N 1
ATOM 1904 C CA . ASP A 1 254 ? -16.192 5.463 -4.121 1.00 49.28 254 ASP A CA 1
ATOM 1905 C C . ASP A 1 254 ? -15.062 4.467 -3.809 1.00 49.28 254 ASP A C 1
ATOM 1907 O O . ASP A 1 254 ? -14.777 4.137 -2.652 1.00 49.28 254 ASP A O 1
ATOM 1911 N N . TRP A 1 255 ? -14.405 4.001 -4.870 1.00 51.62 255 TRP A N 1
ATOM 1912 C CA . TRP A 1 255 ? -13.196 3.178 -4.809 1.00 51.62 255 TRP A CA 1
ATOM 1913 C C . TRP A 1 255 ? -11.894 4.008 -4.868 1.00 51.62 255 TRP A C 1
ATOM 1915 O O . TRP A 1 255 ? -10.801 3.432 -4.791 1.00 51.62 255 TRP A O 1
ATOM 1925 N N . GLY A 1 256 ? -11.967 5.346 -4.979 1.00 46.19 256 GLY A N 1
ATOM 1926 C CA . GLY A 1 256 ? -10.766 6.174 -5.168 1.00 46.19 256 GLY A CA 1
ATOM 1927 C C . GLY A 1 256 ? -10.917 7.687 -5.410 1.00 46.19 256 GLY A C 1
ATOM 1928 O O . GLY A 1 256 ? -9.892 8.320 -5.683 1.00 46.19 256 GLY A O 1
ATOM 1929 N N . GLU A 1 257 ? -12.099 8.303 -5.300 1.00 38.31 257 GLU A N 1
ATOM 1930 C CA . GLU A 1 257 ? -12.304 9.740 -5.580 1.00 38.31 257 GLU A CA 1
ATOM 1931 C C . GLU A 1 257 ? -12.018 10.658 -4.373 1.00 38.31 257 GLU A C 1
ATOM 1933 O O . GLU A 1 257 ? -12.841 11.453 -3.918 1.00 38.31 257 GLU A O 1
ATOM 1938 N N . GLY A 1 258 ? -10.773 10.647 -3.898 1.00 41.16 258 GLY A N 1
ATOM 1939 C CA . GLY A 1 258 ? -10.247 11.729 -3.058 1.00 41.16 258 GLY A CA 1
ATOM 1940 C C . GLY A 1 258 ? -9.845 12.945 -3.902 1.00 41.16 258 GLY A C 1
ATOM 1941 O O . GLY A 1 258 ? -8.647 13.164 -4.078 1.00 41.16 258 GLY A O 1
ATOM 1942 N N . GLY A 1 259 ? -10.807 13.693 -4.469 1.00 41.47 259 GLY A N 1
ATOM 1943 C CA . GLY A 1 259 ? -10.497 14.625 -5.573 1.00 41.47 259 GLY A CA 1
ATOM 1944 C C . GLY A 1 259 ? -11.218 15.976 -5.675 1.00 41.47 259 GLY A C 1
ATOM 1945 O O . GLY A 1 259 ? -10.667 16.859 -6.334 1.00 41.47 259 GLY A O 1
ATOM 1946 N N . LYS A 1 260 ? -12.396 16.193 -5.065 1.00 38.16 260 LYS A N 1
ATOM 1947 C CA . LYS A 1 260 ? -13.085 17.507 -5.058 1.00 38.16 260 LYS A CA 1
ATOM 1948 C C . LYS A 1 260 ? -13.784 17.773 -3.718 1.00 38.16 260 LYS A C 1
ATOM 1950 O O . LYS A 1 260 ? -14.238 16.851 -3.057 1.00 38.16 260 LYS A O 1
ATOM 1955 N N . ASP A 1 261 ? -13.829 19.052 -3.347 1.00 38.41 261 ASP A N 1
ATOM 1956 C CA . ASP A 1 261 ? -14.631 19.637 -2.262 1.00 38.41 261 ASP A CA 1
ATOM 1957 C C . ASP A 1 261 ? -14.351 19.189 -0.809 1.00 38.41 261 ASP A C 1
ATOM 1959 O O . ASP A 1 261 ? -15.245 18.766 -0.079 1.00 38.41 261 ASP A O 1
ATOM 1963 N N . TYR A 1 262 ? -13.130 19.446 -0.314 1.00 35.34 262 TYR A N 1
ATOM 1964 C CA . TYR A 1 262 ? -12.918 19.662 1.128 1.00 35.34 262 TYR A CA 1
ATOM 1965 C C . TYR A 1 262 ? -12.946 21.160 1.468 1.00 35.34 262 TYR A C 1
ATOM 1967 O O . TYR A 1 262 ? -11.939 21.864 1.355 1.00 35.34 262 TYR A O 1
ATOM 1975 N N . VAL A 1 263 ? -14.101 21.646 1.931 1.00 38.25 263 VAL A N 1
ATOM 1976 C CA . VAL A 1 263 ? -14.227 22.952 2.596 1.00 38.25 263 VAL A CA 1
ATOM 1977 C C . VAL A 1 263 ? -14.204 22.724 4.114 1.00 38.25 263 VAL A C 1
ATOM 1979 O O . VAL A 1 263 ? -15.103 22.066 4.638 1.00 38.25 263 VAL A O 1
ATOM 1982 N N . PRO A 1 264 ? -13.219 23.258 4.862 1.00 39.41 264 PRO A N 1
ATOM 1983 C CA . PRO A 1 264 ? -13.147 23.047 6.303 1.00 39.41 264 PRO A CA 1
ATOM 1984 C C . PRO A 1 264 ? -14.222 23.862 7.036 1.00 39.41 264 PRO A C 1
ATOM 1986 O O . PRO A 1 264 ? -14.033 25.044 7.346 1.00 39.41 264 PRO A O 1
ATOM 1989 N N . HIS A 1 265 ? -15.337 23.217 7.382 1.00 36.00 265 HIS A N 1
ATOM 1990 C CA . HIS A 1 265 ? -16.305 23.773 8.326 1.00 36.00 265 HIS A CA 1
ATOM 1991 C C . HIS A 1 265 ? -15.663 23.921 9.713 1.00 36.00 265 HIS A C 1
ATOM 1993 O O . HIS A 1 265 ? -15.504 22.955 10.460 1.00 36.00 265 HIS A O 1
ATOM 1999 N N . ARG A 1 266 ? -15.314 25.158 10.092 1.00 45.19 266 ARG A N 1
ATOM 2000 C CA . ARG A 1 266 ? -15.001 25.482 11.491 1.00 45.19 266 ARG A CA 1
ATOM 2001 C C . ARG A 1 266 ? -16.253 25.268 12.339 1.00 45.19 266 ARG A C 1
ATOM 2003 O O . ARG A 1 266 ? -17.309 25.807 12.016 1.00 45.19 266 ARG A O 1
ATOM 2010 N N . GLY A 1 267 ? -16.113 24.524 13.433 1.00 36.19 267 GLY A N 1
ATOM 2011 C CA . GLY A 1 267 ? -17.216 24.236 14.346 1.00 36.19 267 GLY A CA 1
ATOM 2012 C C . GLY A 1 267 ? -17.856 25.502 14.925 1.00 36.19 267 GLY A C 1
ATOM 2013 O O . GLY A 1 267 ? -17.163 26.407 15.399 1.00 36.19 267 GLY A O 1
ATOM 2014 N N . GLY A 1 268 ? -19.188 25.540 14.912 1.00 36.69 268 GLY A N 1
ATOM 2015 C CA . GLY A 1 268 ? -19.963 26.514 15.673 1.00 36.69 268 GLY A CA 1
ATOM 2016 C C . GLY A 1 268 ? -19.873 26.227 17.173 1.00 36.69 268 GLY A C 1
ATOM 2017 O O . GLY A 1 268 ? -19.920 25.074 17.599 1.00 36.69 268 GLY A O 1
ATOM 2018 N N . ARG A 1 269 ? -19.751 27.283 17.984 1.00 49.47 269 ARG A N 1
ATOM 2019 C CA . ARG A 1 269 ? -19.957 27.197 19.438 1.00 49.47 269 ARG A CA 1
ATOM 2020 C C . ARG A 1 269 ? -21.462 27.100 19.734 1.00 49.47 269 ARG A C 1
ATOM 2022 O O . ARG A 1 269 ? -22.235 27.715 19.000 1.00 49.47 269 ARG A O 1
ATOM 2029 N N . PRO A 1 270 ? -21.886 26.411 20.807 1.00 50.91 270 PRO A N 1
ATOM 2030 C CA . PRO A 1 270 ? -23.270 26.478 21.248 1.00 50.91 270 PRO A CA 1
ATOM 2031 C C . PRO A 1 270 ? -23.563 27.871 21.819 1.00 50.91 270 PRO A C 1
ATOM 2033 O O . PRO A 1 270 ? -22.774 28.408 22.600 1.00 50.91 270 PRO A O 1
ATOM 2036 N N . LEU A 1 271 ? -24.711 28.433 21.452 1.00 48.66 271 LEU A N 1
ATOM 2037 C CA . LEU A 1 271 ? -25.367 29.487 22.219 1.00 48.66 271 LEU A CA 1
ATOM 2038 C C . LEU A 1 271 ? -26.556 28.845 22.929 1.00 48.66 271 LEU A C 1
ATOM 2040 O O . LEU A 1 271 ? -27.370 28.185 22.287 1.00 48.66 271 LEU A O 1
ATOM 2044 N N . GLY A 1 272 ? -26.609 29.003 24.249 1.00 43.47 272 GLY A N 1
ATOM 2045 C CA . GLY A 1 272 ? -27.776 28.625 25.035 1.00 43.47 272 GLY A CA 1
ATOM 2046 C C . GLY A 1 272 ? -28.889 29.664 24.908 1.00 43.47 272 GLY A C 1
ATOM 2047 O O . GLY A 1 272 ? -28.620 30.844 24.668 1.00 43.47 272 GLY A O 1
ATOM 2048 N N . GLY A 1 273 ? -30.114 29.194 25.113 1.00 45.66 273 GLY A N 1
ATOM 2049 C CA . GLY A 1 273 ? -31.358 29.943 25.267 1.00 45.66 273 GLY A CA 1
ATOM 2050 C C . GLY A 1 273 ? -32.350 29.051 25.997 1.00 45.66 273 GLY A C 1
ATOM 2051 O O . GLY A 1 273 ? -32.317 27.834 25.706 1.00 45.66 273 GLY A O 1
#

pLDDT: mean 71.75, std 25.76, range [30.36, 98.69]

InterPro domains:
  IPR017905 ERV/ALR sulfhydryl oxidase domain [PF04777] (128-219)
  IPR017905 ERV/ALR sulfhydryl oxidase domain [PS51324] (119-219)
  IPR036774 ERV/ALR sulfhydryl oxidase domain superfamily [G3DSA:1.20.120.310] (116-231)
  IPR036774 ERV/ALR sulfhydryl oxidase domain superfamily [SSF69000] (118-225)
  IPR039799 Sulfhydryl oxidase ALR/ERV [PTHR12645] (113-227)

Foldseek 3Di:
DDDDDDDDDDDDDPVVVVVVVVVVCCVPVVVVVVVVPDDPPPPDPPDDDDDDDDDDDDDDDDDDDDDDDDDDDDDDDDDDDDDDDDPPDDPDDPPDPPVVPDQDPCRQADAAPADADPDVVVVVVLVLVVLLVQLLVLLPWAQADDPVSLVVVQSVQSNCLRDPNHRVVSRVSSVLCVVQPADRRGSCSRNLSSLVSVQVVCVVVVHDRDDSVCSCVQHPSVPPDPPCDDDDDPDPDDPDPDDDDDDDPDDDDCSHPPDDDDDDDDDDDDDDD